Protein 4GRZ (pdb70)

GO terms:
  GO:0004725 protein tyrosine phosphatase activity (F, IDA)
  GO:0005737 cytoplasm (C, IDA)
  GO:0005886 plasma membrane (C, IDA)
  GO:0042110 T cell activation (P, IDA)
  GO:0045824 negative regulation of innate immune response (P, IDA)
  GO:0016525 negative regulation of angiogenesis (P, IDA)
  GO:0160162 CD27 signaling pathway (P, IDA)
  GO:1902564 negative regulation of neutrophil activation (P, IDA)
  GO:0050859 negative regulation of B cell receptor signaling pathway (P, IDA)
  GO:0050728 negative regulation of inflammatory response (P, IDA)
  GO:0106015 negative regulation of inflammatory response to wounding (P, IDA)
  GO:0004725 protein tyrosine phosphatase activity (F, IMP)
  GO:0005515 protein binding (F, IPI)
  GO:0005001 transmembrane receptor protein tyrosine phosphatase activity (F, IDA)
  GO:0030154 cell differentiation (P, IDA)
  GO:0006470 protein dephosphorylation (P, IDA)
  GO:0070372 regulation of ERK1 and ERK2 cascade (P, IDA)
  GO:0004725 protein tyrosine phosphatase activity (F, EXP)
  GO:0005634 nucleus (C, EXP)
  GO:0005737 cytoplasm (C, EXP)

CATH classification: 3.90.190.10

B-factor: mean 20.54, std 10.51, range [7.7, 67.63]

InterPro domains:
  IPR000242 Tyrosine-specific protein phosphatase, PTPase domain [PF00102] (270-513)
  IPR000242 Tyrosine-specific protein phosphatase, PTPase domain [PR00700] (300-307)
  IPR000242 Tyrosine-specific protein phosphatase, PTPase domain [PR00700] (321-341)
  IPR000242 Tyrosine-specific protein phosphatase, PTPase domain [PR00700] (407-424)
  IPR000242 Tyrosine-specific protein phosphatase, PTPase domain [PR00700] (448-466)
  IPR000242 Tyrosine-specific protein phosphatase, PTPase domain [PR00700] (482-497)
  IPR000242 Tyrosine-specific protein phosphatase, PTPase domain [PR00700] (498-508)
  IPR000242 Tyrosine-specific protein phosphatase, PTPase domain [PS50055] (244-515)
  IPR000242 Tyrosine-specific protein phosphatase, PTPase domain [SM00194] (243-517)
  IPR000387 Tyrosine-specific protein phosphatases domain [PS50056] (430-506)
  IPR000980 SH2 domain [PF00017] (4-79)
  IPR000980 SH2 domain [PF00017] (110-194)
  IPR000980 SH2 domain [PS50001] (4-100)
  IPR000980 SH2 domain [PS50001] (110-213)
  IPR000980 SH2 domain [SM00252] (2-85)
  IPR000980 SH2 domain [SM00252] (108-200)
  IPR003595 Protein-tyrosine phosphatase, catalytic [SM00404] (408-514)
  IPR012152 Protein-tyrosine phosphatase, non-receptor type-6, -11 [PIRSF000929] (1-595)
  IPR016130 Protein-tyrosine phosphatase, active site [PS00383] (451-461)
  IPR029021 Protein-tyrosine phosphatase-like [G3DSA:3.90.190.10] (214-519)

Radius of gyration: 18.37 Å; Cα contacts (8 Å, |Δi|>4): 562; chains: 1; bounding box: 56×48×46 Å

Structure (mmCIF, N/CA/C/O backbone):
data_4GRZ
#
_entry.id   4GRZ
#
_cell.length_a   164.141
_cell.length_b   45.404
_cell.length_c   44.679
_cell.angle_alpha   90.00
_cell.angle_beta   91.24
_cell.angle_gamma   90.00
#
_symmetry.space_group_name_H-M   'C 1 2 1'
#
loop_
_entity.id
_entity.type
_entity.pdbx_description
1 polymer 'Tyrosine-protein phosphatase non-receptor type 6'
2 non-polymer 'PHOSPHATE ION'
3 water water
#
loop_
_atom_site.group_PDB
_atom_site.id
_atom_site.type_symbol
_atom_site.label_atom_id
_atom_site.label_alt_id
_atom_site.label_comp_id
_atom_site.label_asym_id
_atom_site.label_entity_id
_atom_site.label_seq_id
_atom_site.pdbx_PDB_ins_code
_atom_site.Cartn_x
_atom_site.Cartn_y
_atom_site.Cartn_z
_atom_site.occupancy
_atom_site.B_iso_or_equiv
_atom_site.auth_seq_id
_atom_site.auth_comp_id
_atom_site.auth_asym_id
_atom_site.auth_atom_id
_atom_site.pdbx_PDB_model_num
ATOM 1 N N . GLY A 1 3 ? 7.380 16.602 12.533 1.00 29.77 243 GLY A N 1
ATOM 2 C CA . GLY A 1 3 ? 7.039 17.695 11.634 1.00 28.84 243 GLY A CA 1
ATOM 3 C C . GLY A 1 3 ? 5.677 18.302 11.904 1.00 27.20 243 GLY A C 1
ATOM 4 O O . GLY A 1 3 ? 5.391 19.436 11.508 1.00 27.71 243 GLY A O 1
ATOM 5 N N . PHE A 1 4 ? 4.830 17.544 12.589 1.00 24.85 244 PHE A N 1
ATOM 6 C CA . PHE A 1 4 ? 3.482 18.001 12.888 1.00 22.32 244 PHE A CA 1
ATOM 7 C C . PHE A 1 4 ? 3.468 19.160 13.874 1.00 16.43 244 PHE A C 1
ATOM 8 O O . PHE A 1 4 ? 2.672 20.079 13.734 1.00 17.30 244 PHE A O 1
ATOM 16 N N . TRP A 1 5 ? 4.335 19.113 14.881 1.00 16.36 245 TRP A N 1
ATOM 17 C CA . TRP A 1 5 ? 4.349 20.169 15.887 1.00 14.77 245 TRP A CA 1
ATOM 18 C C . TRP A 1 5 ? 4.675 21.511 15.243 1.00 14.34 245 TRP A C 1
ATOM 19 O O . TRP A 1 5 ? 4.005 22.518 15.505 1.00 14.51 245 TRP A O 1
ATOM 30 N N . GLU A 1 6 ? 5.691 21.516 14.391 1.00 15.59 246 GLU A N 1
ATOM 31 C CA . GLU A 1 6 ? 6.117 22.719 13.696 1.00 15.98 246 GLU A CA 1
ATOM 32 C C . GLU A 1 6 ? 4.993 23.290 12.827 1.00 19.06 246 GLU A C 1
ATOM 33 O O . GLU A 1 6 ? 4.757 24.494 12.803 1.00 18.37 246 GLU A O 1
ATOM 39 N N . GLU A 1 7 ? 4.284 22.418 12.122 1.00 17.26 247 GLU A N 1
ATOM 40 C CA . GLU A 1 7 ? 3.186 22.865 11.272 1.00 17.69 247 GLU A CA 1
ATOM 41 C C . GLU A 1 7 ? 2.025 23.432 12.090 1.00 17.35 247 GLU A C 1
ATOM 42 O O . GLU A 1 7 ? 1.459 24.463 11.736 1.00 17.20 247 GLU A O 1
ATOM 48 N N . PHE A 1 8 ? 1.682 22.778 13.194 1.00 14.45 248 PHE A N 1
ATOM 49 C CA . PHE A 1 8 ? 0.596 23.279 14.022 1.00 14.85 248 PHE A CA 1
ATOM 50 C C . PHE A 1 8 ? 0.979 24.611 14.671 1.00 14.69 248 PHE A C 1
ATOM 51 O O . PHE A 1 8 ? 0.143 25.504 14.787 1.00 15.11 248 PHE A O 1
ATOM 59 N N . GLU A 1 9 ? 2.242 24.765 15.067 1.00 14.74 249 GLU A N 1
ATOM 60 C CA . GLU A 1 9 ? 2.707 26.049 15.602 1.00 16.18 249 GLU A CA 1
ATOM 61 C C . GLU A 1 9 ? 2.502 27.172 14.592 1.00 17.33 249 GLU A C 1
ATOM 62 O O . GLU A 1 9 ? 2.061 28.267 14.945 1.00 17.59 249 GLU A O 1
ATOM 68 N N . SER A 1 10 ? 2.842 26.901 13.339 1.00 16.11 250 SER A N 1
ATOM 69 C CA . SER A 1 10 ? 2.639 27.879 12.274 1.00 18.88 250 SER A CA 1
ATOM 70 C C . SER A 1 10 ? 1.164 28.259 12.139 1.00 18.35 250 SER A C 1
ATOM 71 O O . SER A 1 10 ? 0.818 29.440 12.062 1.00 19.46 250 SER A O 1
ATOM 74 N N . LEU A 1 11 ? 0.296 27.253 12.113 1.00 15.11 251 LEU A N 1
ATOM 75 C CA . LEU A 1 11 ? -1.140 27.501 12.064 1.00 14.58 251 LEU A CA 1
ATOM 76 C C . LEU A 1 11 ? -1.607 28.356 13.237 1.00 14.43 251 LEU A C 1
ATOM 77 O O . LEU A 1 11 ? -2.385 29.288 13.055 1.00 15.29 251 LEU A O 1
ATOM 82 N N . GLN A 1 12 ? -1.129 28.056 14.438 1.00 14.50 252 GLN A N 1
ATOM 83 C CA . GLN A 1 12 ? -1.562 28.809 15.608 1.00 15.99 252 GLN A CA 1
ATOM 84 C C . GLN A 1 12 ? -1.098 30.261 15.541 1.00 17.03 252 GLN A C 1
ATOM 85 O O . GLN A 1 12 ? -1.830 31.173 15.950 1.00 17.46 252 GLN A O 1
ATOM 91 N N . LYS A 1 13 ? 0.098 30.473 14.999 1.00 17.53 253 LYS A N 1
ATOM 92 C CA . LYS A 1 13 ? 0.630 31.818 14.803 1.00 20.20 253 LYS A CA 1
ATOM 93 C C . LYS A 1 13 ? -0.251 32.621 13.848 1.00 22.97 253 LYS A C 1
ATOM 94 O O . LYS A 1 13 ? -0.527 33.803 14.075 1.00 23.51 253 LYS A O 1
ATOM 100 N N . GLN A 1 14 ? -0.703 31.973 12.781 1.00 18.86 254 GLN A N 1
ATOM 101 C CA . GLN A 1 14 ? -1.606 32.618 11.836 1.00 21.05 254 GLN A CA 1
ATOM 102 C C . GLN A 1 14 ? -2.956 32.942 12.472 1.00 19.43 254 GLN A C 1
ATOM 103 O O . GLN A 1 14 ? -3.563 33.971 12.170 1.00 21.97 254 GLN A O 1
ATOM 109 N N . GLU A 1 15 ? -3.417 32.073 13.364 1.00 18.01 255 GLU A N 1
ATOM 110 C CA . GLU A 1 15 ? -4.728 32.244 13.981 1.00 18.51 255 GLU A CA 1
ATOM 111 C C . GLU A 1 15 ? -4.747 33.459 14.908 1.00 20.59 255 GLU A C 1
ATOM 112 O O . GLU A 1 15 ? -5.778 34.104 15.063 1.00 19.39 255 GLU A O 1
ATOM 118 N N . VAL A 1 16 ? -3.598 33.786 15.491 1.00 23.40 256 VAL A N 1
ATOM 119 C CA . VAL A 1 16 ? -3.441 35.017 16.270 1.00 24.41 256 VAL A CA 1
ATOM 120 C C . VAL A 1 16 ? -3.861 36.259 15.477 1.00 27.02 256 VAL A C 1
ATOM 121 O O . VAL A 1 16 ? -4.428 37.203 16.033 1.00 29.95 256 VAL A O 1
ATOM 125 N N . LYS A 1 17 ? -3.593 36.247 14.173 1.00 23.32 257 LYS A N 1
ATOM 126 C CA . LYS A 1 17 ? -3.907 37.376 13.303 1.00 26.20 257 LYS A CA 1
ATOM 127 C C . LYS A 1 17 ? -5.251 37.232 12.590 1.00 25.71 257 LYS A C 1
ATOM 128 O O . LYS A 1 17 ? -5.630 38.103 11.803 1.00 27.84 257 LYS A O 1
ATOM 134 N N . ASN A 1 18 ? -5.952 36.131 12.851 1.00 22.31 258 ASN A N 1
ATOM 135 C CA . ASN A 1 18 ? -7.250 35.860 12.225 1.00 21.62 258 ASN A CA 1
ATOM 136 C C . ASN A 1 18 ? -8.363 36.604 12.952 1.00 19.64 258 ASN A C 1
ATOM 137 O O . ASN A 1 18 ? -9.254 36.008 13.567 1.00 20.58 258 ASN A O 1
ATOM 142 N N . LEU A 1 19 ? -8.298 37.925 12.861 1.00 20.37 259 LEU A N 1
ATOM 143 C CA . LEU A 1 19 ? -9.175 38.796 13.621 1.00 20.34 259 LEU A CA 1
ATOM 144 C C . LEU A 1 19 ? -10.241 39.399 12.721 1.00 22.68 259 LEU A C 1
ATOM 145 O O . LEU A 1 19 ? -9.937 40.036 11.716 1.00 27.37 259 LEU A O 1
ATOM 150 N N . HIS A 1 20 ? -11.497 39.161 13.083 1.00 20.39 260 HIS A N 1
ATOM 151 C CA . HIS A 1 20 ? -12.639 39.698 12.355 1.00 23.35 260 HIS A CA 1
ATOM 152 C C . HIS A 1 20 ? -13.722 39.980 13.370 1.00 16.80 260 HIS A C 1
ATOM 153 O O . HIS A 1 20 ? -13.678 39.455 14.475 1.00 17.92 260 HIS A O 1
ATOM 160 N N . GLN A 1 21 ? -14.693 40.805 12.998 1.00 17.08 261 GLN A N 1
ATOM 161 C CA . GLN A 1 21 ? -15.718 41.226 13.946 1.00 17.64 261 GLN A CA 1
ATOM 162 C C . GLN A 1 21 ? -16.537 40.051 14.475 1.00 15.10 261 GLN A C 1
ATOM 163 O O . GLN A 1 21 ? -16.957 39.169 13.711 1.00 14.19 261 GLN A O 1
ATOM 169 N N . ARG A 1 22 ? -16.733 40.040 15.791 1.00 13.15 262 ARG A N 1
ATOM 170 C CA . ARG A 1 22 ? -17.564 39.062 16.476 1.00 11.92 262 ARG A CA 1
ATOM 171 C C . ARG A 1 22 ? -18.501 39.809 17.425 1.00 12.89 262 ARG A C 1
ATOM 172 O O . ARG A 1 22 ? -18.757 39.363 18.544 1.00 14.18 262 ARG A O 1
ATOM 180 N N . LEU A 1 23 ? -19.015 40.952 16.980 1.00 12.51 263 LEU A N 1
ATOM 181 C CA . LEU A 1 23 ? -19.788 41.840 17.846 1.00 13.61 263 LEU A CA 1
ATOM 182 C C . LEU A 1 23 ? -21.098 41.238 18.339 1.00 12.90 263 LEU A C 1
ATOM 183 O O . LEU A 1 23 ? -21.481 41.454 19.486 1.00 13.67 263 LEU A O 1
ATOM 188 N N . GLU A 1 24 ? -21.776 40.448 17.507 1.00 11.22 264 GLU A N 1
ATOM 189 C CA . GLU A 1 24 ? -23.040 39.884 17.957 1.00 10.65 264 GLU A CA 1
ATOM 190 C C . GLU A 1 24 ? -22.821 38.961 19.145 1.00 12.15 264 GLU A C 1
ATOM 191 O O . GLU A 1 24 ? -23.542 39.038 20.146 1.00 12.42 264 GLU A O 1
ATOM 197 N N . GLY A 1 25 ? -21.809 38.101 19.051 1.00 10.33 265 GLY A N 1
ATOM 198 C CA . GLY A 1 25 ? -21.498 37.208 20.155 1.00 12.23 265 GLY A CA 1
ATOM 199 C C . GLY A 1 25 ? -21.041 37.881 21.428 1.00 11.71 265 GLY A C 1
ATOM 200 O O . GLY A 1 25 ? -21.177 37.313 22.506 1.00 13.05 265 GLY A O 1
ATOM 201 N N . GLN A 1 26 ? -20.500 39.093 21.300 1.00 10.62 266 GLN A N 1
ATOM 202 C CA . GLN A 1 26 ? -20.046 39.899 22.434 1.00 12.67 266 GLN A CA 1
ATOM 203 C C . GLN A 1 26 ? -21.144 40.712 23.122 1.00 12.21 266 GLN A C 1
ATOM 204 O O . GLN A 1 26 ? -20.891 41.339 24.149 1.00 15.67 266 GLN A O 1
ATOM 210 N N . ARG A 1 27 ? -22.360 40.693 22.582 1.00 12.41 267 ARG A N 1
ATOM 211 C CA . ARG A 1 27 ? -23.423 41.510 23.182 1.00 14.39 267 ARG A CA 1
ATOM 212 C C . ARG A 1 27 ? -23.768 40.934 24.549 1.00 14.23 267 ARG A C 1
ATOM 213 O O . ARG A 1 27 ? -23.876 39.722 24.684 1.00 13.37 267 ARG A O 1
ATOM 221 N N . PRO A 1 28 ? -23.933 41.797 25.565 1.00 14.14 268 PRO A N 1
ATOM 222 C CA . PRO A 1 28 ? -24.224 41.289 26.916 1.00 17.23 268 PRO A CA 1
ATOM 223 C C . PRO A 1 28 ? -25.466 40.393 26.967 1.00 16.02 268 PRO A C 1
ATOM 224 O O . PRO A 1 28 ? -25.485 39.418 27.731 1.00 16.23 268 PRO A O 1
ATOM 228 N N . GLU A 1 29 ? -26.474 40.700 26.159 1.00 15.37 269 GLU A N 1
ATOM 229 C CA . GLU A 1 29 ? -27.691 39.884 26.181 1.00 18.01 269 GLU A CA 1
ATOM 230 C C . GLU A 1 29 ? -27.473 38.471 25.651 1.00 15.61 269 GLU A C 1
ATOM 231 O O . GLU A 1 29 ? -28.316 37.600 25.853 1.00 17.82 269 GLU A O 1
ATOM 237 N N . ASN A 1 30 ? -26.345 38.248 24.979 1.00 13.73 270 ASN A N 1
ATOM 238 C CA . ASN A 1 30 ? -26.000 36.934 24.466 1.00 12.40 270 ASN A CA 1
ATOM 239 C C . ASN A 1 30 ? -25.012 36.155 25.338 1.00 12.45 270 ASN A C 1
ATOM 240 O O . ASN A 1 30 ? -24.617 35.043 24.978 1.00 11.90 270 ASN A O 1
ATOM 245 N N . LYS A 1 31 ? -24.636 36.717 26.485 1.00 13.40 271 LYS A N 1
ATOM 246 C CA . LYS A 1 31 ? -23.605 36.084 27.303 1.00 16.25 271 LYS A CA 1
ATOM 247 C C . LYS A 1 31 ? -23.965 34.669 27.766 1.00 14.14 271 LYS A C 1
ATOM 248 O O . LYS A 1 31 ? -23.092 33.790 27.809 1.00 15.59 271 LYS A O 1
ATOM 254 N N . GLY A 1 32 ? -25.237 34.437 28.076 1.00 14.04 272 GLY A N 1
ATOM 255 C CA . GLY A 1 32 ? -25.687 33.120 28.502 1.00 14.12 272 GLY A CA 1
ATOM 256 C C . GLY A 1 32 ? -25.871 32.145 27.349 1.00 13.70 272 GLY A C 1
ATOM 257 O O . GLY A 1 32 ? -26.261 30.988 27.575 1.00 15.14 272 GLY A O 1
ATOM 258 N N . LYS A 1 33 ? -25.591 32.590 26.127 1.00 11.59 273 LYS A N 1
ATOM 259 C CA . LYS A 1 33 ? -25.720 31.745 24.952 1.00 10.03 273 LYS A CA 1
ATOM 260 C C . LYS A 1 33 ? -24.365 31.224 24.475 1.00 10.14 273 LYS A C 1
ATOM 261 O O . LYS A 1 33 ? -24.288 30.486 23.495 1.00 11.01 273 LYS A O 1
ATOM 267 N N . ASN A 1 34 ? -23.300 31.614 25.173 1.00 11.26 274 ASN A N 1
ATOM 268 C CA . ASN A 1 34 ? -21.933 31.177 24.869 1.00 10.08 274 ASN A CA 1
ATOM 269 C C . ASN A 1 34 ? -21.348 30.375 26.005 1.00 10.86 274 ASN A C 1
ATOM 270 O O . ASN A 1 34 ? -21.511 30.731 27.174 1.00 13.67 274 ASN A O 1
ATOM 275 N N . ARG A 1 35 ? -20.650 29.296 25.671 1.00 10.62 275 ARG A N 1
ATOM 276 C CA A ARG A 1 35 ? -19.926 28.516 26.674 0.57 12.34 275 ARG A CA 1
ATOM 277 C CA B ARG A 1 35 ? -19.951 28.515 26.686 0.43 12.32 275 ARG A CA 1
ATOM 278 C C . A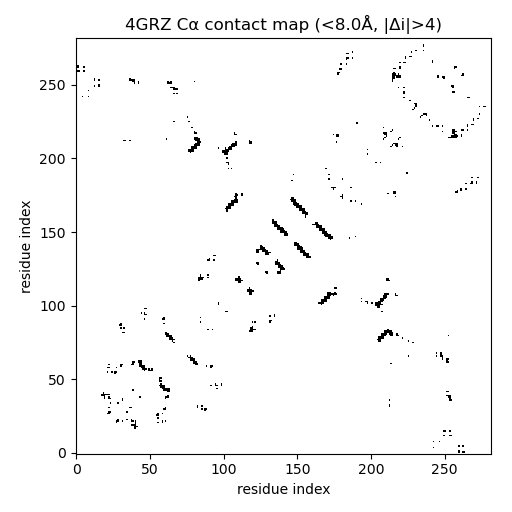RG A 1 35 ? -18.632 29.170 27.119 1.00 14.44 275 ARG A C 1
ATOM 279 O O . ARG A 1 35 ? -18.190 28.983 28.251 1.00 17.47 275 ARG A O 1
ATOM 294 N N . TYR A 1 36 ? -18.021 29.935 26.222 1.00 14.81 276 TYR A N 1
ATOM 295 C CA . TYR A 1 36 ? -16.718 30.550 26.459 1.00 16.49 276 TYR A CA 1
ATOM 296 C C . TYR A 1 36 ? -16.694 31.958 25.873 1.00 19.70 276 TYR A C 1
ATOM 297 O O . TYR A 1 36 ? -16.982 32.137 24.694 1.00 16.38 276 TYR A O 1
ATOM 306 N N . LYS A 1 37 ? -16.346 32.959 26.681 1.00 23.01 277 LYS A N 1
ATOM 307 C CA . LYS A 1 37 ? -16.384 34.351 26.213 1.00 24.22 277 LYS A CA 1
ATOM 308 C C . LYS A 1 37 ? -15.474 34.621 25.014 1.00 21.62 277 LYS A C 1
ATOM 309 O O . LYS A 1 37 ? -15.717 35.547 24.235 1.00 24.97 277 LYS A O 1
ATOM 315 N N . ASN A 1 38 ? -14.438 33.803 24.869 1.00 19.45 278 ASN A N 1
ATOM 316 C CA . ASN A 1 38 ? -13.419 33.986 23.841 1.00 26.16 278 ASN A CA 1
ATOM 317 C C . ASN A 1 38 ? -13.649 33.165 22.579 1.00 18.57 278 ASN A C 1
ATOM 318 O O . ASN A 1 38 ? -12.893 33.279 21.625 1.00 20.46 278 ASN A O 1
ATOM 323 N N . ILE A 1 39 ? -14.667 32.307 22.589 1.00 14.51 279 ILE A N 1
ATOM 324 C CA . ILE A 1 39 ? -14.959 31.451 21.433 1.00 12.13 279 ILE A CA 1
ATOM 325 C C . ILE A 1 39 ? -16.306 31.859 20.870 1.00 11.57 279 ILE A C 1
ATOM 326 O O . ILE A 1 39 ? -17.359 31.484 21.386 1.00 12.24 279 ILE A O 1
ATOM 331 N N . LEU A 1 40 ? -16.264 32.664 19.814 1.00 11.07 280 LEU A N 1
ATOM 332 C CA . LEU A 1 40 ? -17.449 33.335 19.315 1.00 9.77 280 LEU A CA 1
ATOM 333 C C . LEU A 1 40 ? -17.472 33.236 17.808 1.00 11.43 280 LEU A C 1
ATOM 334 O O . LEU A 1 40 ? -16.415 33.166 17.178 1.00 12.87 280 LEU A O 1
ATOM 339 N N . PRO A 1 41 ? -18.668 33.276 17.217 1.00 9.60 281 PRO A N 1
ATOM 340 C CA . PRO A 1 41 ? -18.790 33.201 15.756 1.00 9.44 281 PRO A CA 1
ATOM 341 C C . PRO A 1 41 ? -18.455 34.536 15.097 1.00 9.96 281 PRO A C 1
ATOM 342 O O . PRO A 1 41 ? -18.884 35.580 15.587 1.00 10.70 281 PRO A O 1
ATOM 346 N N . PHE A 1 42 ? -17.721 34.515 13.989 1.00 9.54 282 PHE A N 1
ATOM 347 C CA . PHE A 1 42 ? -17.537 35.730 13.198 1.00 10.01 282 PHE A CA 1
ATOM 348 C C . PHE A 1 42 ? -18.896 36.235 12.737 1.00 10.55 282 PHE A C 1
ATOM 349 O O . PHE A 1 42 ? -19.732 35.453 12.280 1.00 10.49 282 PHE A O 1
ATOM 357 N N . ASP A 1 43 ? -19.113 37.543 12.849 1.00 11.52 283 ASP A N 1
ATOM 358 C CA . ASP A 1 43 ? -20.351 38.141 12.351 1.00 12.69 283 ASP A CA 1
ATOM 359 C C . ASP A 1 43 ? -20.593 37.786 10.884 1.00 12.92 283 ASP A C 1
ATOM 360 O O . ASP A 1 43 ? -21.737 37.563 10.485 1.00 14.23 283 ASP A O 1
ATOM 365 N N . HIS A 1 44 ? -19.524 37.712 10.093 1.00 13.15 284 HIS A N 1
ATOM 366 C CA . HIS A 1 44 ? -19.671 37.575 8.644 1.00 13.31 284 HIS A CA 1
ATOM 367 C C . HIS A 1 44 ? -20.158 36.193 8.198 0.80 11.27 284 HIS A C 1
ATOM 368 O O . HIS A 1 44 ? -20.632 36.054 7.070 1.00 17.73 284 HIS A O 1
ATOM 375 N N . SER A 1 45 ? -20.039 35.181 9.064 1.00 11.87 285 SER A N 1
ATOM 376 C CA . SER A 1 45 ? -20.401 33.818 8.691 1.00 11.29 285 SER A CA 1
ATOM 377 C C . SER A 1 45 ? -21.307 33.154 9.722 1.00 9.90 285 SER A C 1
ATOM 378 O O . SER A 1 45 ? -21.569 31.950 9.644 1.00 10.42 285 SER A O 1
ATOM 381 N N . ARG A 1 46 ? -21.790 33.919 10.689 1.00 10.12 286 ARG A N 1
ATOM 382 C CA . ARG A 1 46 ? -22.630 33.326 11.730 1.00 10.10 286 ARG A CA 1
ATOM 383 C C . ARG A 1 46 ? -23.991 32.886 11.198 1.00 10.29 286 ARG A C 1
ATOM 384 O O . ARG A 1 46 ? -24.512 33.441 10.226 1.00 10.72 286 ARG A O 1
ATOM 392 N N . VAL A 1 47 ? -24.563 31.875 11.843 1.00 10.00 287 VAL A N 1
ATOM 393 C CA . VAL A 1 47 ? -25.929 31.480 11.539 1.00 10.44 287 VAL A CA 1
ATOM 394 C C . VAL A 1 47 ? -26.877 32.444 12.221 1.00 11.13 287 VAL A C 1
ATOM 395 O O . VAL A 1 47 ? -26.816 32.625 13.437 1.00 11.20 287 VAL A O 1
ATOM 399 N N . ILE A 1 48 ? -27.731 33.087 11.435 1.00 10.79 288 ILE A N 1
ATOM 400 C CA . ILE A 1 48 ? -28.674 34.068 11.958 1.00 11.31 288 ILE A CA 1
ATOM 401 C C . ILE A 1 48 ? -30.034 33.398 12.096 1.00 11.52 288 ILE A C 1
ATOM 402 O O . ILE A 1 48 ? -30.595 32.899 11.119 1.00 11.99 288 ILE A O 1
ATOM 407 N N . LEU A 1 49 ? -30.560 33.360 13.316 1.00 11.31 289 LEU A N 1
ATOM 408 C CA . LEU A 1 49 ? -31.844 32.717 13.538 1.00 12.47 289 LEU A CA 1
ATOM 409 C C . LEU A 1 49 ? -32.981 33.564 12.987 1.00 12.60 289 LEU A C 1
ATOM 410 O O . LEU A 1 49 ? -33.083 34.761 13.282 1.00 14.40 289 LEU A O 1
ATOM 415 N N . GLN A 1 50 ? -33.818 32.931 12.182 1.00 12.04 290 GLN A N 1
ATOM 416 C CA . GLN A 1 50 ? -34.987 33.556 11.571 1.00 13.39 290 GLN A CA 1
ATOM 417 C C . GLN A 1 50 ? -36.224 33.442 12.445 1.00 14.88 290 GLN A C 1
ATOM 418 O O . GLN A 1 50 ? -36.263 32.636 13.377 1.00 16.95 290 GLN A O 1
ATOM 424 N N . GLY A 1 51 ? -37.233 34.248 12.119 1.00 17.68 291 GLY A N 1
ATOM 425 C CA . GLY A 1 51 ? -38.539 34.158 12.750 1.00 24.15 291 GLY A CA 1
ATOM 426 C C . GLY A 1 51 ? -38.651 34.875 14.083 1.00 22.03 291 GLY A C 1
ATOM 427 O O . GLY A 1 51 ? -39.713 34.877 14.710 1.00 25.53 291 GLY A O 1
ATOM 428 N N . ARG A 1 52 ? -37.562 35.496 14.507 1.00 18.82 292 ARG A N 1
ATOM 429 C CA . ARG A 1 52 ? -37.472 36.119 15.813 1.00 21.33 292 ARG A CA 1
ATOM 430 C C . ARG A 1 52 ? -37.887 37.581 15.712 1.00 21.62 292 ARG A C 1
ATOM 431 O O . ARG A 1 52 ? -37.949 38.142 14.616 1.00 22.41 292 ARG A O 1
ATOM 439 N N . ASP A 1 53 ? -38.167 38.189 16.860 1.00 18.38 293 ASP A N 1
ATOM 440 C CA . ASP A 1 53 ? -38.522 39.605 16.920 1.00 17.84 293 ASP A CA 1
ATOM 441 C C . ASP A 1 53 ? -37.246 40.436 16.984 1.00 16.48 293 ASP A C 1
ATOM 442 O O . ASP A 1 53 ? -36.498 40.374 17.953 1.00 15.90 293 ASP A O 1
ATOM 447 N N . SER A 1 54 ? -37.020 41.258 15.964 1.00 21.82 294 SER A N 1
ATOM 448 C CA . SER A 1 54 ? -35.831 42.103 15.932 1.00 20.73 294 SER A CA 1
ATOM 449 C C . SER A 1 54 ? -35.772 43.131 17.074 1.00 20.70 294 SER A C 1
ATOM 450 O O . SER A 1 54 ? -34.713 43.682 17.354 1.00 23.04 294 SER A O 1
ATOM 453 N N . ASN A 1 55 ? -36.900 43.375 17.733 1.00 18.82 295 ASN A N 1
ATOM 454 C CA . ASN A 1 55 ? -36.935 44.284 18.879 1.00 17.25 295 ASN A CA 1
ATOM 455 C C . ASN A 1 55 ? -36.637 43.609 20.215 1.00 15.71 295 ASN A C 1
ATOM 456 O O . ASN A 1 55 ? -36.669 44.250 21.263 1.00 18.60 295 ASN A O 1
ATOM 461 N N . ILE A 1 56 ? -36.355 42.310 20.174 1.00 15.09 296 ILE A N 1
ATOM 462 C CA . ILE A 1 56 ? -35.819 41.613 21.334 1.00 15.30 296 ILE A CA 1
ATOM 463 C C . ILE A 1 56 ? -34.320 41.480 21.086 1.00 16.47 296 ILE A C 1
ATOM 464 O O . ILE A 1 56 ? -33.907 40.716 20.211 1.00 14.28 296 ILE A O 1
ATOM 469 N N . PRO A 1 57 ? -33.503 42.252 21.823 1.00 15.07 297 PRO A N 1
ATOM 470 C CA . PRO A 1 57 ? -32.063 42.270 21.546 1.00 15.14 297 PRO A CA 1
ATOM 471 C C . PRO A 1 57 ? -31.426 40.885 21.631 1.00 15.46 297 PRO A C 1
ATOM 472 O O . PRO A 1 57 ? -31.603 40.157 22.607 1.00 14.56 297 PRO A O 1
ATOM 476 N N . GLY A 1 58 ? -30.685 40.536 20.586 1.00 12.86 298 GLY A N 1
ATOM 477 C CA . GLY A 1 58 ? -29.969 39.282 20.530 1.00 12.85 298 GLY A CA 1
ATOM 478 C C . GLY A 1 58 ? -30.813 38.085 20.142 1.00 12.56 298 GLY A C 1
ATOM 479 O O . GLY A 1 58 ? -30.317 36.968 20.131 1.00 12.51 298 GLY A O 1
ATOM 480 N N . SER A 1 59 ? -32.084 38.299 19.812 1.00 12.64 299 SER A N 1
ATOM 481 C CA . SER A 1 59 ? -32.971 37.167 19.539 1.00 12.34 299 SER A CA 1
ATOM 482 C C . SER A 1 59 ? -32.536 36.318 18.349 1.00 14.90 299 SER A C 1
ATOM 483 O O . SER A 1 59 ? -32.935 35.163 18.244 1.00 14.52 299 SER A O 1
ATOM 486 N N . ASP A 1 60 ? -31.707 36.863 17.468 1.00 11.87 300 ASP A N 1
ATOM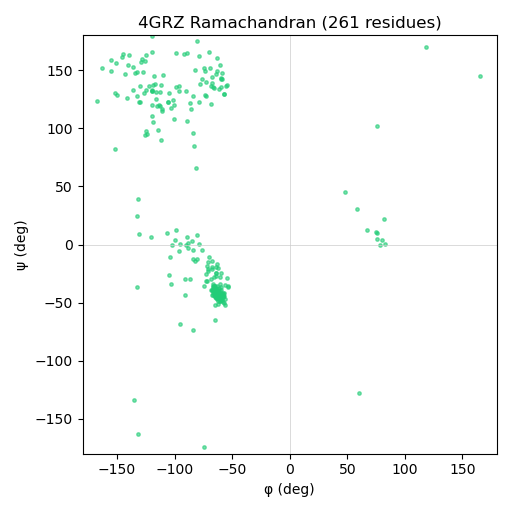 487 C CA . ASP A 1 60 ? -31.268 36.129 16.288 1.00 12.93 300 ASP A CA 1
ATOM 488 C C . ASP A 1 60 ? -30.003 35.306 16.500 1.00 13.19 300 ASP A C 1
ATOM 489 O O . ASP A 1 60 ? -29.476 34.747 15.553 1.00 13.50 300 ASP A O 1
ATOM 494 N N . TYR A 1 61 ? -29.504 35.232 17.730 1.00 10.73 301 TYR A N 1
ATOM 495 C CA . TYR A 1 61 ? -28.150 34.735 17.933 1.00 9.81 301 TYR A CA 1
ATOM 496 C C . TYR A 1 61 ? -28.041 33.263 18.280 1.00 9.53 301 TYR A C 1
ATOM 497 O O . TYR A 1 61 ? -28.769 32.759 19.133 1.00 10.89 301 TYR A O 1
ATOM 506 N N . ILE A 1 62 ? -27.085 32.605 17.633 1.00 9.02 302 ILE A N 1
ATOM 507 C CA . ILE A 1 62 ? -26.595 31.293 18.076 1.00 9.35 302 ILE A CA 1
ATOM 508 C C . ILE A 1 62 ? -25.089 31.229 17.828 1.00 9.43 302 ILE A C 1
ATOM 509 O O . ILE A 1 62 ? -24.569 31.847 16.893 1.00 9.32 302 ILE A O 1
ATOM 514 N N . ASN A 1 63 ? -24.374 30.523 18.692 1.00 8.16 303 ASN A N 1
ATOM 515 C CA . ASN A 1 63 ? -22.936 30.387 18.525 1.00 7.80 303 ASN A CA 1
ATOM 516 C C . ASN A 1 63 ? -22.652 29.260 17.532 1.00 8.75 303 ASN A C 1
ATOM 517 O O . ASN A 1 63 ? -22.437 28.094 17.916 1.00 9.44 303 ASN A O 1
ATOM 522 N N . ALA A 1 64 ? -22.683 29.619 16.252 1.00 8.61 304 ALA A N 1
ATOM 523 C CA . ALA A 1 64 ? -22.517 28.675 15.149 1.00 7.97 304 ALA A CA 1
ATOM 524 C C . ALA A 1 64 ? -22.197 29.441 13.882 1.00 8.25 304 ALA A C 1
ATOM 525 O O . ALA A 1 64 ? -22.623 30.598 13.723 1.00 9.04 304 ALA A O 1
ATOM 527 N N . ASN A 1 65 ? -21.482 28.795 12.966 1.00 9.00 305 ASN A N 1
ATOM 528 C CA . ASN A 1 65 ? -21.114 29.396 11.680 1.00 9.10 305 ASN A CA 1
ATOM 529 C C . ASN A 1 65 ? -21.344 28.438 10.540 1.00 8.90 305 ASN A C 1
ATOM 530 O O . ASN A 1 65 ? -21.156 27.216 10.702 1.00 9.77 305 ASN A O 1
ATOM 535 N N . TYR A 1 66 ? -21.700 28.963 9.374 1.00 10.08 306 TYR A N 1
ATOM 536 C CA . TYR A 1 66 ? -21.679 28.178 8.148 1.00 9.93 306 TYR A CA 1
ATOM 537 C C . TYR A 1 66 ? -20.236 27.854 7.793 1.00 11.29 306 TYR A C 1
ATOM 538 O O . TYR A 1 66 ? -19.359 28.715 7.899 1.00 11.32 306 TYR A O 1
ATOM 547 N N . ILE A 1 67 ? -19.999 26.621 7.350 1.00 10.23 307 ILE A N 1
ATOM 548 C CA . ILE A 1 67 ? -18.684 26.209 6.849 1.00 11.54 307 ILE A CA 1
ATOM 549 C C . ILE A 1 67 ? -18.833 25.515 5.500 1.00 12.18 307 ILE A C 1
ATOM 550 O O . ILE A 1 67 ? -19.560 24.533 5.373 1.00 13.90 307 ILE A O 1
ATOM 555 N N . LYS A 1 68 ? -18.166 26.039 4.485 1.00 14.46 308 LYS A N 1
ATOM 556 C CA . LYS A 1 68 ? -18.139 25.362 3.191 1.00 14.22 308 LYS A CA 1
ATOM 557 C C . LYS A 1 68 ? -16.691 25.147 2.784 1.00 13.96 308 LYS A C 1
ATOM 558 O O . LYS A 1 68 ? -15.794 25.775 3.348 1.00 14.24 308 LYS A O 1
ATOM 564 N N . ASN A 1 69 ? -16.447 24.261 1.824 1.00 14.46 309 ASN A N 1
ATOM 565 C CA . ASN A 1 69 ? -15.095 24.092 1.329 1.00 14.18 309 ASN A CA 1
ATOM 566 C C . ASN A 1 69 ? -14.844 25.154 0.270 1.00 15.25 309 ASN A C 1
ATOM 567 O O . ASN A 1 69 ? -15.175 24.972 -0.900 1.00 16.33 309 ASN A O 1
ATOM 572 N N . GLN A 1 70 ? -14.236 26.257 0.694 1.00 15.66 310 GLN A N 1
ATOM 573 C CA . GLN A 1 70 ? -14.012 27.393 -0.186 1.00 15.78 310 GLN A CA 1
ATOM 574 C C . GLN A 1 70 ? -12.863 27.169 -1.153 1.00 19.05 310 GLN A C 1
ATOM 575 O O . GLN A 1 70 ? -12.620 28.010 -2.017 1.00 22.13 310 GLN A O 1
ATOM 581 N N . LEU A 1 71 ? -12.160 26.045 -1.028 1.00 15.99 311 LEU A N 1
ATOM 582 C CA . LEU A 1 71 ? -11.042 25.760 -1.932 1.00 20.97 311 LEU A CA 1
ATOM 583 C C . LEU A 1 71 ? -11.498 25.169 -3.260 1.00 21.67 311 LEU A C 1
ATOM 584 O O . LEU A 1 71 ? -10.723 25.099 -4.207 1.00 23.94 311 LEU A O 1
ATOM 589 N N . LEU A 1 72 ? -12.750 24.727 -3.312 1.00 18.21 312 LEU A N 1
ATOM 590 C CA . LEU A 1 72 ? -13.311 24.146 -4.524 1.00 18.53 312 LEU A CA 1
ATOM 591 C C . LEU A 1 72 ? -13.785 25.228 -5.478 1.00 26.78 312 LEU A C 1
ATOM 592 O O . LEU A 1 72 ? -14.194 26.306 -5.054 1.00 26.31 312 LEU A O 1
ATOM 597 N N . GLY A 1 73 ? -13.735 24.921 -6.769 1.00 24.89 313 GLY A N 1
ATOM 598 C CA . GLY A 1 73 ? -14.191 25.840 -7.796 1.00 27.50 313 GLY A CA 1
ATOM 599 C C . GLY A 1 73 ? -15.699 25.808 -7.963 1.00 21.64 313 GLY A C 1
ATOM 600 O O . GLY A 1 73 ? -16.378 24.986 -7.346 1.00 23.18 313 GLY A O 1
ATOM 601 N N . PRO A 1 74 ? -16.228 26.697 -8.818 1.00 27.21 314 PRO A N 1
ATOM 602 C CA . PRO A 1 74 ? -17.669 26.816 -9.063 1.00 35.86 314 PRO A CA 1
ATOM 603 C C . PRO A 1 74 ? -18.252 25.520 -9.616 1.00 30.08 314 PRO A C 1
ATOM 604 O O . PRO A 1 74 ? -19.426 25.228 -9.395 1.00 39.44 314 PRO A O 1
ATOM 608 N N . ASP A 1 75 ? -17.427 24.750 -10.317 1.00 25.66 315 ASP A N 1
ATOM 609 C CA . ASP A 1 75 ? -17.901 23.554 -11.000 1.00 24.38 315 ASP A CA 1
ATOM 610 C C . ASP A 1 75 ? -17.953 22.319 -10.099 1.00 23.03 315 ASP A C 1
ATOM 611 O O . ASP A 1 75 ? -18.298 21.236 -10.564 1.00 23.60 315 ASP A O 1
ATOM 616 N N . GLU A 1 76 ? -17.629 22.466 -8.821 1.00 21.70 316 GLU A N 1
ATOM 617 C CA . GLU A 1 76 ? -17.471 21.288 -7.967 1.00 20.92 316 GLU A CA 1
ATOM 618 C C . GLU A 1 76 ? -18.537 21.097 -6.887 1.00 27.60 316 GLU A C 1
ATOM 619 O O . GLU A 1 76 ? -18.657 21.910 -5.978 1.00 30.28 316 GLU A O 1
ATOM 625 N N . ASN A 1 77 ? -19.290 20.005 -6.985 1.00 29.14 317 ASN A N 1
ATOM 626 C CA . ASN A 1 77 ? -20.258 19.642 -5.956 1.00 31.97 317 ASN A CA 1
ATOM 627 C C . ASN A 1 77 ? -19.560 19.299 -4.648 1.00 30.33 317 ASN A C 1
ATOM 628 O O . ASN A 1 77 ? -18.569 18.574 -4.643 1.00 26.20 317 ASN A O 1
ATOM 633 N N . ALA A 1 78 ? -20.071 19.823 -3.540 1.00 26.38 318 ALA A N 1
ATOM 634 C CA . ALA A 1 78 ? -19.577 19.408 -2.230 1.00 19.89 318 ALA A CA 1
ATOM 635 C C . ALA A 1 78 ? -20.602 19.621 -1.138 1.00 18.20 318 ALA A C 1
ATOM 636 O O . ALA A 1 78 ? -21.408 20.549 -1.196 1.00 20.26 318 ALA A O 1
ATOM 638 N N . LYS A 1 79 ? -20.549 18.765 -0.125 1.00 16.15 319 LYS A N 1
ATOM 639 C CA . LYS A 1 79 ? -21.365 18.955 1.064 1.00 15.89 319 LYS A CA 1
ATOM 640 C C . LYS A 1 79 ? -20.982 20.247 1.784 1.00 15.65 319 LYS A C 1
ATOM 641 O O . LYS A 1 79 ? -19.830 20.688 1.733 1.00 17.39 319 LYS A O 1
ATOM 647 N N . THR A 1 80 ? -21.960 20.853 2.442 1.00 15.15 320 THR A N 1
ATOM 648 C CA . THR A 1 80 ? -21.708 22.015 3.286 1.00 15.15 320 THR A CA 1
ATOM 649 C C . THR A 1 80 ? -22.118 21.709 4.715 1.00 13.53 320 THR A C 1
ATOM 650 O O . THR A 1 80 ? -22.808 20.704 4.966 1.00 13.99 320 THR A O 1
ATOM 654 N N . TYR A 1 81 ? -21.675 22.554 5.648 1.00 11.46 321 TYR A N 1
ATOM 655 C CA . TYR A 1 81 ? -21.800 22.268 7.071 1.00 10.45 321 TYR A CA 1
ATOM 656 C C . TYR A 1 81 ? -22.178 23.495 7.864 1.00 11.02 321 TYR A C 1
ATOM 657 O O . TYR A 1 81 ? -22.032 24.630 7.405 1.00 11.36 321 TYR A O 1
ATOM 666 N N . ILE A 1 82 ? -22.649 23.257 9.077 1.00 9.75 322 ILE A N 1
ATOM 667 C CA . ILE A 1 82 ? -22.676 24.275 10.111 1.00 9.27 322 ILE A CA 1
ATOM 668 C C . ILE A 1 82 ? -21.813 23.727 11.237 1.00 8.95 322 ILE A C 1
ATOM 669 O O . ILE A 1 82 ? -21.921 22.543 11.587 1.00 10.65 322 ILE A O 1
ATOM 674 N N . ALA A 1 83 ? -20.919 24.556 11.760 1.00 7.87 323 ALA A N 1
ATOM 675 C CA . ALA A 1 83 ? -20.113 24.219 12.936 1.00 7.70 323 ALA A CA 1
ATOM 676 C C . ALA A 1 83 ? -20.718 24.963 14.113 1.00 8.96 323 ALA A C 1
ATOM 677 O O . ALA A 1 83 ? -20.754 26.200 14.116 1.00 9.66 323 ALA A O 1
ATOM 679 N N . SER A 1 84 ? -21.199 24.226 15.105 1.00 8.44 324 SER A N 1
ATOM 680 C CA . SER A 1 84 ? -21.957 24.791 16.198 1.00 8.50 324 SER A CA 1
ATOM 681 C C . SER A 1 84 ? -21.387 24.396 17.554 1.00 8.88 324 SER A C 1
ATOM 682 O O . SER A 1 84 ? -20.831 23.307 17.730 1.00 8.62 324 SER A O 1
ATOM 685 N N . GLN A 1 85 ? -21.534 25.287 18.517 1.00 8.13 325 GLN A N 1
ATOM 686 C CA . GLN A 1 85 ? -21.410 24.964 19.918 1.00 8.33 325 GLN A CA 1
ATOM 687 C C . GLN A 1 85 ? -22.455 23.914 20.326 1.00 10.02 325 GLN A C 1
ATOM 688 O O . GLN A 1 85 ? -23.531 23.825 19.717 1.00 10.01 325 GLN A O 1
ATOM 694 N N . GLY A 1 86 ? -22.144 23.156 21.377 1.00 8.78 326 GLY A N 1
ATOM 695 C CA . GLY A 1 86 ? -23.120 22.263 21.994 1.00 10.51 326 GLY A CA 1
ATOM 696 C C . GLY A 1 86 ? -24.112 23.032 22.846 1.00 10.01 326 GLY A C 1
ATOM 697 O O . GLY A 1 86 ? -23.742 23.986 23.509 1.00 11.10 326 GLY A O 1
ATOM 698 N N . CYS A 1 87 ? -25.371 22.615 22.829 1.00 9.99 327 CYS A N 1
ATOM 699 C CA . CYS A 1 87 ? -26.422 23.346 23.534 1.00 9.91 327 CYS A CA 1
ATOM 700 C C . CYS A 1 87 ? -26.198 23.498 25.019 1.00 10.72 327 CYS A C 1
ATOM 701 O O . CYS A 1 87 ? -25.734 22.566 25.700 1.00 11.79 327 CYS A O 1
ATOM 704 N N . LEU A 1 88 ? -26.577 24.673 25.512 1.00 10.54 328 LEU A N 1
ATOM 705 C CA . LEU A 1 8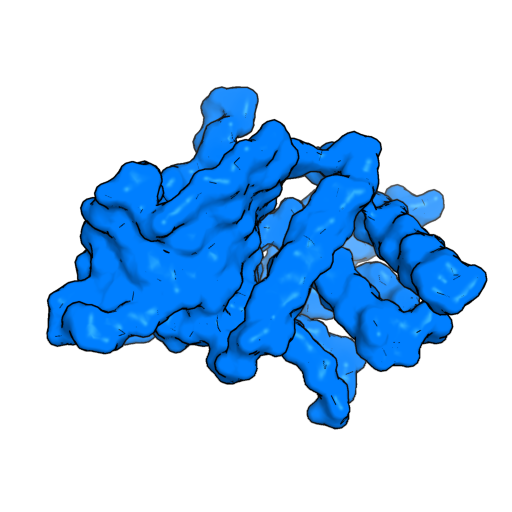8 ? -26.832 24.909 26.926 1.00 10.83 328 LEU A CA 1
ATOM 706 C C . LEU A 1 88 ? -28.342 24.824 27.099 1.00 10.94 328 LEU A C 1
ATOM 707 O O . LEU A 1 88 ? -29.069 24.872 26.106 1.00 12.67 328 LEU A O 1
ATOM 712 N N . GLU A 1 89 ? -28.838 24.701 28.320 1.00 13.58 329 GLU A N 1
ATOM 713 C CA A GLU A 1 89 ? -30.284 24.669 28.520 0.52 13.44 329 GLU A CA 1
ATOM 714 C CA B GLU A 1 89 ? -30.283 24.660 28.504 0.48 13.25 329 GLU A CA 1
ATOM 715 C C . GLU A 1 89 ? -30.934 25.879 27.849 1.00 15.08 329 GLU A C 1
ATOM 716 O O . GLU A 1 89 ? -31.980 25.759 27.204 1.00 15.82 329 GLU A O 1
ATOM 727 N N . ALA A 1 90 ? -30.292 27.040 27.974 1.00 14.19 330 ALA A N 1
ATOM 728 C CA . ALA A 1 90 ? -30.833 28.272 27.412 1.00 14.66 330 ALA A CA 1
ATOM 729 C C . ALA A 1 90 ? -30.803 28.334 25.887 1.00 14.53 330 ALA A C 1
ATOM 730 O O . ALA A 1 90 ? -31.396 29.238 25.302 1.00 15.04 330 ALA A O 1
ATOM 732 N N . THR A 1 91 ? -30.120 27.402 25.230 1.00 12.47 331 THR A N 1
ATOM 733 C CA . THR A 1 91 ? -29.997 27.478 23.781 1.00 10.78 331 THR A CA 1
ATOM 734 C C . THR A 1 91 ? -30.565 26.280 23.032 1.00 10.60 331 THR A C 1
ATOM 735 O O . THR A 1 91 ? -30.425 26.207 21.809 1.00 10.97 331 THR A O 1
ATOM 739 N N . VAL A 1 92 ? -31.221 25.366 23.741 1.00 11.16 332 VAL A N 1
ATOM 740 C CA . VAL A 1 92 ? -31.814 24.196 23.094 1.00 11.90 332 VAL A CA 1
ATOM 741 C C . VAL A 1 92 ? -32.832 24.610 22.028 1.00 11.27 332 VAL A C 1
ATOM 742 O O . VAL A 1 92 ? -32.798 24.131 20.895 1.00 12.26 332 VAL A O 1
ATOM 746 N N . ASN A 1 93 ? -33.728 25.530 22.371 1.00 11.18 333 ASN A N 1
ATOM 747 C CA . ASN A 1 93 ? -34.729 2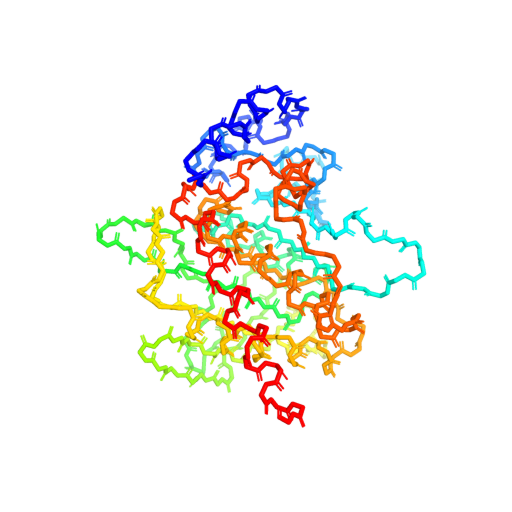5.955 21.396 1.00 13.18 333 ASN A CA 1
ATOM 748 C C . ASN A 1 93 ? -34.087 26.649 20.188 1.00 12.08 333 ASN A C 1
ATOM 749 O O . ASN A 1 93 ? -34.510 26.457 19.043 1.00 12.80 333 ASN A O 1
ATOM 754 N N . ASP A 1 94 ? -33.055 27.449 20.445 1.00 11.47 334 ASP A N 1
ATOM 755 C CA . ASP A 1 94 ? -32.307 28.112 19.380 1.00 11.31 334 ASP A CA 1
ATOM 756 C C . ASP A 1 94 ? -31.726 27.096 18.404 1.00 10.06 334 ASP A C 1
ATOM 757 O O . ASP A 1 94 ? -31.756 27.291 17.191 1.00 11.19 334 ASP A O 1
ATOM 762 N N . PHE A 1 95 ? -31.192 26.001 18.942 1.00 9.70 335 PHE A N 1
ATOM 763 C CA . PHE A 1 95 ? -30.588 24.979 18.099 1.00 9.93 335 PHE A CA 1
ATOM 764 C C . PHE A 1 95 ? -31.624 24.370 17.158 1.00 8.78 335 PHE A C 1
ATOM 765 O O . PHE A 1 95 ? -31.355 24.173 15.974 1.00 9.49 335 PHE A O 1
ATOM 773 N N . TRP A 1 96 ? -32.817 24.085 17.679 1.00 10.02 336 TRP A N 1
ATOM 774 C CA . TRP A 1 96 ? -33.875 23.532 16.837 1.00 10.67 336 TRP A CA 1
ATOM 775 C C . TRP A 1 96 ? -34.378 24.513 15.776 1.00 10.74 336 TRP A C 1
ATOM 776 O O . TRP A 1 96 ? -34.715 24.099 14.668 1.00 12.57 336 TRP A O 1
ATOM 787 N N . GLN A 1 97 ? -34.430 25.803 16.097 1.00 10.95 337 GLN A N 1
ATOM 788 C CA . GLN A 1 97 ? -34.776 26.787 15.077 1.00 11.43 337 GLN A CA 1
ATOM 789 C C . GLN A 1 97 ? -33.732 26.773 13.955 1.00 10.27 337 GLN A C 1
ATOM 790 O O . GLN A 1 97 ? -34.081 26.807 12.775 1.00 11.76 337 GLN A O 1
ATOM 796 N N . MET A 1 98 ? -32.452 26.727 14.320 1.00 10.08 338 MET A N 1
ATOM 797 C CA . MET A 1 98 ? -31.398 26.591 13.328 1.00 10.61 338 MET A CA 1
ATOM 798 C C . MET A 1 98 ? -31.593 25.346 12.457 1.00 10.24 338 MET A C 1
ATOM 799 O O . MET A 1 98 ? -31.608 25.448 11.229 1.00 10.58 338 MET A O 1
ATOM 804 N N . ALA A 1 99 ? -31.767 24.186 13.077 1.00 10.28 339 ALA A N 1
ATOM 805 C CA . ALA A 1 99 ? -31.924 22.960 12.297 1.00 10.14 339 ALA A CA 1
ATOM 806 C C . ALA A 1 99 ? -33.120 23.059 11.349 1.00 12.07 339 ALA A C 1
ATOM 807 O O . ALA A 1 99 ? -33.027 22.684 10.175 1.00 12.59 339 ALA A O 1
ATOM 809 N N . TRP A 1 100 ? -34.232 23.589 11.849 1.00 10.44 340 TRP A N 1
ATOM 810 C CA . TRP A 1 100 ? -35.425 23.683 11.016 1.00 12.62 340 TRP A CA 1
ATOM 811 C C . TRP A 1 100 ? -35.222 24.626 9.839 1.00 12.12 340 TRP A C 1
ATOM 812 O O . TRP A 1 100 ? -35.491 24.267 8.693 1.00 13.81 340 TRP A O 1
ATOM 823 N N . GLN A 1 101 ? -34.762 25.844 10.116 1.00 11.95 341 GLN A N 1
ATOM 824 C CA . GLN A 1 101 ? -34.694 26.852 9.059 1.00 12.59 341 GLN A CA 1
ATOM 825 C C . GLN A 1 101 ? -33.688 26.479 7.964 1.00 12.91 341 GLN A C 1
ATOM 826 O O . GLN A 1 101 ? -33.862 26.865 6.805 1.00 14.88 341 GLN A O 1
ATOM 832 N N . GLU A 1 102 ? -32.662 25.712 8.326 1.00 11.95 342 GLU A N 1
ATOM 833 C CA . GLU A 1 102 ? -31.614 25.355 7.376 1.00 11.73 342 GLU A CA 1
ATOM 834 C C . GLU A 1 102 ? -31.938 24.086 6.600 1.00 11.14 342 GLU A C 1
ATOM 835 O O . GLU A 1 102 ? -31.171 23.686 5.728 1.00 13.91 342 GLU A O 1
ATOM 841 N N . ASN A 1 103 ? -33.059 23.451 6.920 1.00 12.15 343 ASN A N 1
ATOM 842 C CA . ASN A 1 103 ? -33.426 22.166 6.314 1.00 12.94 343 ASN A CA 1
ATOM 843 C C . ASN A 1 103 ? -32.380 21.077 6.545 1.00 12.77 343 ASN A C 1
ATOM 844 O O . ASN A 1 103 ? -32.215 20.190 5.718 1.00 15.15 343 ASN A O 1
ATOM 849 N N . SER A 1 104 ? -31.671 21.144 7.660 1.00 11.98 344 SER A N 1
ATOM 850 C CA . SER A 1 104 ? -30.692 20.112 7.970 1.00 12.02 344 SER A CA 1
ATOM 851 C C . SER A 1 104 ? -31.377 18.779 8.234 1.00 12.81 344 SER A C 1
ATOM 852 O O . SER A 1 104 ? -32.392 18.726 8.938 1.00 14.24 344 SER A O 1
ATOM 855 N N . ARG A 1 105 ? -30.830 17.710 7.658 1.00 12.02 345 ARG A N 1
ATOM 856 C CA A ARG A 1 105 ? -31.407 16.378 7.796 0.55 13.96 345 ARG A CA 1
ATOM 857 C CA B ARG A 1 105 ? -31.417 16.382 7.810 0.45 12.79 345 ARG A CA 1
ATOM 858 C C . ARG A 1 105 ? -30.483 15.446 8.565 1.00 12.01 345 ARG A C 1
ATOM 859 O O . ARG A 1 105 ? -30.876 14.339 8.932 1.00 13.20 345 ARG A O 1
ATOM 874 N N . VAL A 1 106 ? -29.246 15.892 8.780 1.00 11.74 346 VAL A N 1
ATOM 875 C CA . VAL A 1 106 ? -28.239 15.102 9.483 1.00 10.98 346 VAL A CA 1
ATOM 876 C C . VAL A 1 106 ? -27.559 15.983 10.521 1.00 10.97 346 VAL A C 1
ATOM 877 O O . VAL A 1 106 ? -27.096 17.078 10.202 1.00 11.01 346 VAL A O 1
ATOM 881 N N . ILE A 1 107 ? -27.513 15.508 11.766 1.00 10.75 347 ILE A N 1
ATOM 882 C CA . ILE A 1 107 ? -26.826 16.186 12.854 1.00 10.77 347 ILE A CA 1
ATOM 883 C C . ILE A 1 107 ? -25.734 15.260 13.369 1.00 10.12 347 ILE A C 1
ATOM 884 O O . ILE A 1 107 ? -25.980 14.064 13.587 1.00 11.13 347 ILE A O 1
ATOM 889 N N . VAL A 1 108 ? -24.535 15.804 13.533 1.00 9.17 348 VAL A N 1
ATOM 890 C CA . VAL A 1 108 ? -23.356 15.057 13.948 1.00 9.26 348 VAL A CA 1
ATOM 891 C C . VAL A 1 108 ? -22.850 15.653 15.250 1.00 10.45 348 VAL A C 1
ATOM 892 O O . VAL A 1 108 ? -22.360 16.794 15.275 1.00 11.65 348 VAL A O 1
ATOM 896 N N . MET A 1 109 ? -22.998 14.895 16.331 1.00 9.60 349 MET A N 1
ATOM 897 C CA . MET A 1 109 ? -22.588 15.300 17.660 1.00 8.96 349 MET A CA 1
ATOM 898 C C . MET A 1 109 ? -21.333 14.523 18.015 1.00 9.08 349 MET A C 1
ATOM 899 O O . MET A 1 109 ? -21.340 13.296 17.982 1.00 10.52 349 MET A O 1
ATOM 904 N N . THR A 1 110 ? -20.246 15.215 18.325 1.00 8.37 350 THR A N 1
ATOM 905 C CA . THR A 1 110 ? -18.949 14.559 18.526 1.00 9.47 350 THR A CA 1
ATOM 906 C C . THR A 1 110 ? -18.516 14.502 19.989 1.00 9.59 350 THR A C 1
ATOM 907 O O . THR A 1 110 ? -17.381 14.128 20.296 1.00 11.61 350 THR A O 1
ATOM 911 N N . THR A 1 111 ? -19.427 14.856 20.887 1.00 9.59 351 THR A N 1
ATOM 912 C CA . THR A 1 111 ? -19.136 14.889 22.316 1.00 9.44 351 THR A CA 1
ATOM 913 C C . THR A 1 111 ? -20.160 14.046 23.080 1.00 9.25 351 THR A C 1
ATOM 914 O O . THR A 1 111 ? -21.276 13.818 22.598 1.00 10.60 351 THR A O 1
ATOM 918 N N . ARG A 1 112 ? -19.785 13.602 24.277 1.00 10.30 352 ARG A N 1
ATOM 919 C CA A ARG A 1 112 ? -20.793 13.110 25.207 0.55 9.98 352 ARG A CA 1
ATOM 920 C CA B ARG A 1 112 ? -20.758 13.096 25.241 0.45 10.22 352 ARG A CA 1
ATOM 921 C C . ARG A 1 112 ? -21.368 14.301 25.946 1.00 9.89 352 ARG A C 1
ATOM 922 O O . ARG A 1 112 ? -20.791 15.389 25.925 1.00 10.48 352 ARG A O 1
ATOM 937 N N . GLU A 1 113 ? -22.520 14.119 26.571 1.00 10.39 353 GLU A N 1
ATOM 938 C CA . GLU A 1 113 ? -23.185 15.210 27.269 1.00 10.47 353 GLU A CA 1
ATOM 939 C C . GLU A 1 113 ? -22.366 15.699 28.452 1.00 10.22 353 GLU A C 1
ATOM 940 O O . GLU A 1 113 ? -22.296 16.908 28.709 1.00 10.99 353 GLU A O 1
ATOM 946 N N . VAL A 1 114 ? -21.767 14.758 29.178 1.00 11.74 354 VAL A N 1
ATOM 947 C CA . VAL A 1 114 ? -20.937 15.064 30.330 1.00 12.06 354 VAL A CA 1
ATOM 948 C C . VAL A 1 114 ? -19.697 14.184 30.223 1.00 12.58 354 VAL A C 1
ATOM 949 O O . VAL A 1 114 ? -19.806 12.986 29.952 1.00 14.00 354 VAL A O 1
ATOM 953 N N . GLU A 1 115 ? -18.517 14.770 30.408 1.00 12.03 355 GLU A N 1
ATOM 954 C CA . GLU A 1 115 ? -17.266 14.016 30.343 1.00 12.11 355 GLU A CA 1
ATOM 955 C C . GLU A 1 115 ? -16.423 14.342 31.560 1.00 14.56 355 GLU A C 1
ATOM 956 O O . GLU A 1 115 ? -16.096 15.512 31.790 1.00 15.07 355 GLU A O 1
ATOM 962 N N . LYS A 1 116 ? -16.076 13.311 32.327 1.00 14.92 356 LYS A N 1
ATOM 963 C CA . LYS A 1 116 ? -15.278 13.480 33.543 1.00 18.07 356 LYS A CA 1
ATOM 964 C C . LYS A 1 116 ? -15.825 14.609 34.414 1.00 18.84 356 LYS A C 1
ATOM 965 O O . LYS A 1 116 ? -15.071 15.463 34.877 1.00 20.36 356 LYS A O 1
ATOM 971 N N . GLY A 1 117 ? -17.140 14.636 34.596 1.00 16.39 357 GLY A N 1
ATOM 972 C CA . GLY A 1 117 ? -17.774 15.608 35.469 1.00 18.02 357 GLY A CA 1
ATOM 973 C C . GLY A 1 117 ? -17.943 16.997 34.881 1.00 18.19 357 GLY A C 1
ATOM 974 O O . GLY A 1 117 ? -18.477 17.885 35.536 1.00 21.57 357 GLY A O 1
ATOM 975 N N . ARG A 1 118 ? -17.498 17.192 33.650 1.00 14.05 358 ARG A N 1
ATOM 976 C CA A ARG A 1 118 ? -17.650 18.483 32.984 0.56 16.06 358 ARG A CA 1
ATOM 977 C CA B ARG A 1 118 ? -17.657 18.482 32.999 0.44 14.76 358 ARG A CA 1
ATOM 978 C C . ARG A 1 118 ? -18.815 18.450 32.005 1.00 15.31 358 ARG A C 1
ATOM 979 O O . ARG A 1 118 ? -18.867 17.587 31.128 1.00 15.49 358 ARG A O 1
ATOM 994 N N A ASN A 1 119 ? -19.751 19.387 32.144 0.48 14.73 359 ASN A N 1
ATOM 995 N N B ASN A 1 119 ? -19.737 19.386 32.169 0.52 13.71 359 ASN A N 1
ATOM 996 C CA A ASN A 1 119 ? -20.915 19.463 31.252 0.48 15.54 359 ASN A CA 1
ATOM 997 C CA B ASN A 1 119 ? -20.799 19.557 31.202 0.52 11.90 359 ASN A CA 1
ATOM 998 C C A ASN A 1 119 ? -20.584 20.038 29.870 0.48 13.98 359 ASN A C 1
ATOM 999 C C B ASN A 1 119 ? -20.224 19.910 29.851 0.52 12.19 359 ASN A C 1
ATOM 1000 O O A ASN A 1 119 ? -20.275 21.225 29.754 0.48 13.83 359 ASN A O 1
ATOM 1001 O O B ASN A 1 119 ? -19.372 20.806 29.723 0.52 10.47 359 ASN A O 1
ATOM 1010 N N . LYS A 1 120 ? -20.684 19.197 28.837 1.00 10.38 360 LYS A N 1
ATOM 1011 C CA . LYS A 1 120 ? -20.270 19.495 27.475 1.00 10.67 360 LYS A CA 1
ATOM 1012 C C . LYS A 1 120 ? -21.415 19.902 26.552 1.00 9.90 360 LYS A C 1
ATOM 1013 O O . LYS A 1 120 ? -21.222 20.695 25.642 1.00 9.62 360 LYS A O 1
ATOM 1019 N N . CYS A 1 121 ? -22.587 19.295 26.741 1.00 10.25 361 CYS A N 1
ATOM 1020 C CA . CYS A 1 121 ? -23.736 19.564 25.871 1.00 8.88 361 CYS A CA 1
ATOM 1021 C C . CYS A 1 121 ? -24.956 18.979 26.536 1.00 9.43 361 CYS A C 1
ATOM 1022 O O . CYS A 1 121 ? -24.983 17.786 26.824 1.00 11.47 361 CYS A O 1
ATOM 1025 N N . VAL A 1 122 ? -25.977 19.788 26.774 1.00 10.29 362 VAL A N 1
ATOM 1026 C CA . VAL A 1 122 ? -27.202 19.234 27.343 1.00 12.68 362 VAL A CA 1
ATOM 1027 C C . VAL A 1 122 ? -27.952 18.460 26.262 1.00 12.37 362 VAL A C 1
ATOM 1028 O O . VAL A 1 122 ? -27.840 18.767 25.077 1.00 11.43 362 VAL A O 1
ATOM 1032 N N . PRO A 1 123 ? -28.732 17.452 26.663 1.00 13.30 363 PRO A N 1
ATOM 1033 C CA . PRO A 1 123 ? -29.503 16.738 25.644 1.00 12.72 363 PRO A CA 1
ATOM 1034 C C . PRO A 1 123 ? -30.579 17.643 25.046 1.00 13.86 363 PRO A C 1
ATOM 1035 O O . PRO A 1 123 ? -31.155 18.497 25.734 1.00 17.26 363 PRO A O 1
ATOM 1039 N N . TYR A 1 124 ? -30.827 17.473 23.756 1.00 12.98 364 TYR A N 1
ATOM 1040 C CA . TYR A 1 124 ? 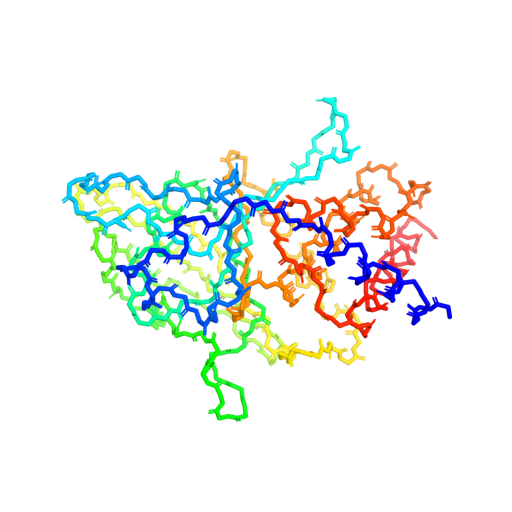-31.833 18.261 23.062 1.00 12.93 364 TYR A CA 1
ATOM 1041 C C . TYR A 1 124 ? -32.732 17.354 22.220 1.00 14.31 364 TYR A C 1
ATOM 1042 O O . TYR A 1 124 ? -33.349 17.779 21.233 1.00 14.12 364 TYR A O 1
ATOM 1051 N N . TRP A 1 125 ? -32.808 16.095 22.634 1.00 12.83 365 TRP A N 1
ATOM 1052 C CA . TRP A 1 125 ? -33.693 15.117 22.005 1.00 15.09 365 TRP A CA 1
ATOM 1053 C C . TRP A 1 125 ? -34.532 14.428 23.071 1.00 14.93 365 TRP A C 1
ATOM 1054 O O . TRP A 1 125 ? -34.123 14.355 24.234 1.00 16.23 365 TRP A O 1
ATOM 1065 N N . PRO A 1 126 ? -35.688 13.868 22.673 1.00 16.07 366 PRO A N 1
ATOM 1066 C CA . PRO A 1 126 ? -36.485 13.064 23.603 1.00 17.67 366 PRO A CA 1
ATOM 1067 C C . PRO A 1 126 ? -35.904 11.667 23.754 1.00 16.98 366 PRO A C 1
ATOM 1068 O O . PRO A 1 126 ? -35.121 11.227 22.910 1.00 15.64 366 PRO A O 1
ATOM 1072 N N . GLU A 1 127 ? -36.297 10.972 24.814 1.00 18.67 367 GLU A N 1
ATOM 1073 C CA . GLU A 1 127 ? -35.956 9.566 24.969 1.00 18.83 367 GLU A CA 1
ATOM 1074 C C . GLU A 1 127 ? -36.726 8.731 23.951 1.00 18.31 367 GLU A C 1
ATOM 1075 O O . GLU A 1 127 ? -37.689 9.211 23.334 1.00 18.33 367 GLU A O 1
ATOM 1081 N N . VAL A 1 128 ? -36.311 7.484 23.768 1.00 18.20 368 VAL A N 1
ATOM 1082 C CA A VAL A 1 128 ? -36.944 6.599 22.794 0.45 20.30 368 VAL A CA 1
ATOM 1083 C CA B VAL A 1 128 ? -36.950 6.658 22.755 0.55 20.68 368 VAL A CA 1
ATOM 1084 C C . VAL A 1 128 ? -38.453 6.509 23.004 1.00 22.22 368 VAL A C 1
ATOM 1085 O O . VAL A 1 128 ? -38.908 6.312 24.132 1.00 23.23 368 VAL A O 1
ATOM 1092 N N . GLY A 1 129 ? -39.221 6.662 21.926 1.00 21.20 369 GLY A N 1
ATOM 1093 C CA . GLY A 1 129 ? -40.670 6.562 21.969 1.00 23.64 369 GLY A CA 1
ATOM 1094 C C . GLY A 1 129 ? -41.364 7.770 22.568 1.00 24.01 369 GLY A C 1
ATOM 1095 O O . GLY A 1 129 ? -42.576 7.735 22.810 1.00 28.60 369 GLY A O 1
ATOM 1096 N N . MET A 1 130 ? -40.616 8.847 22.788 1.00 20.84 370 MET A N 1
ATOM 1097 C CA A MET A 1 130 ? -41.172 10.038 23.420 0.71 22.09 370 MET A CA 1
ATOM 1098 C CA B MET A 1 130 ? -41.172 10.032 23.425 0.29 20.42 370 MET A CA 1
ATOM 1099 C C . MET A 1 130 ? -41.116 11.254 22.513 1.00 19.78 370 MET A C 1
ATOM 1100 O O . MET A 1 130 ? -40.370 11.284 21.526 1.00 18.71 370 MET A O 1
ATOM 1109 N N . GLN A 1 131 ? -41.908 12.258 22.868 1.00 18.50 371 GLN A N 1
ATOM 1110 C CA . GLN A 1 131 ? -42.072 13.468 22.083 1.00 18.79 371 GLN A CA 1
ATOM 1111 C C . GLN A 1 131 ? -41.875 14.673 22.998 1.00 16.62 371 GLN A C 1
ATOM 1112 O O . GLN A 1 131 ? -42.384 14.690 24.118 1.00 18.96 371 GLN A O 1
ATOM 1118 N N . ARG A 1 132 ? -41.135 15.668 22.521 1.00 16.93 372 ARG A N 1
ATOM 1119 C CA . ARG A 1 132 ? -40.877 16.876 23.296 1.00 18.13 372 ARG A CA 1
ATOM 1120 C C . ARG A 1 132 ? -41.111 18.098 22.430 1.00 16.36 372 ARG A C 1
ATOM 1121 O O . ARG A 1 132 ? -40.881 18.057 21.220 1.00 18.87 372 ARG A O 1
ATOM 1129 N N . ALA A 1 133 ? -41.554 19.187 23.056 1.00 17.00 373 ALA A N 1
ATOM 1130 C CA . ALA A 1 133 ? -41.613 20.490 22.391 1.00 15.65 373 ALA A CA 1
ATOM 1131 C C . ALA A 1 133 ? -40.379 21.338 22.702 1.00 16.78 373 ALA A C 1
ATOM 1132 O O . ALA A 1 133 ? -39.964 21.455 23.857 1.00 19.98 373 ALA A O 1
ATOM 1134 N N . TYR A 1 134 ? -39.798 21.908 21.656 1.00 15.09 374 TYR A N 1
ATOM 1135 C CA . TYR A 1 134 ? -38.677 22.831 21.798 1.00 14.98 374 TYR A CA 1
ATOM 1136 C C . TYR A 1 134 ? -39.069 24.118 21.105 1.00 15.28 374 TYR A C 1
ATOM 1137 O O . TYR A 1 134 ? -38.942 24.252 19.887 1.00 15.97 374 TYR A O 1
ATOM 1146 N N . GLY A 1 135 ? -39.591 25.050 21.892 1.00 19.08 375 GLY A N 1
ATOM 1147 C CA . GLY A 1 135 ? -40.164 26.260 21.333 1.00 22.28 375 GLY A CA 1
ATOM 1148 C C . GLY A 1 135 ? -41.304 25.887 20.405 1.00 18.21 375 GLY A C 1
ATOM 1149 O O . GLY A 1 135 ? -42.184 25.118 20.779 1.00 20.29 375 GLY A O 1
ATOM 1150 N N . PRO A 1 136 ? -41.276 26.400 19.169 1.00 15.36 376 PRO A N 1
ATOM 1151 C CA . PRO A 1 136 ? -42.366 26.131 18.223 1.00 17.22 376 PRO A CA 1
ATOM 1152 C C . PRO A 1 136 ? -42.301 24.778 17.507 1.00 15.81 376 PRO A C 1
ATOM 1153 O O . PRO A 1 136 ? -43.113 24.559 16.604 1.00 19.07 376 PRO A O 1
ATOM 1157 N N . TYR A 1 137 ? -41.388 23.891 17.904 1.00 15.66 377 TYR A N 1
ATOM 1158 C CA . TYR A 1 137 ? -41.214 22.608 17.217 1.00 16.05 377 TYR A CA 1
ATOM 1159 C C . TYR A 1 137 ? -41.493 21.414 18.105 1.00 16.90 377 TYR A C 1
ATOM 1160 O O . TYR A 1 137 ? -41.214 21.433 19.300 1.00 18.25 377 TYR A O 1
ATOM 1169 N N . SER A 1 138 ? -42.049 20.378 17.489 1.00 16.85 378 SER A N 1
ATOM 1170 C CA . SER A 1 138 ? -42.167 19.060 18.094 1.00 16.29 378 SER A CA 1
ATOM 1171 C C . SER A 1 138 ? -41.035 18.176 17.576 1.00 16.42 378 SER A C 1
ATOM 1172 O O . SER A 1 138 ? -40.753 18.166 16.378 1.00 16.93 378 SER A O 1
ATOM 1175 N N . VAL A 1 139 ? -40.400 17.427 18.474 1.00 15.54 379 VAL A N 1
ATOM 1176 C CA . VAL A 1 139 ? -39.417 16.423 18.077 1.00 15.67 379 VAL A CA 1
ATOM 1177 C C . VAL A 1 139 ? -39.818 15.101 18.710 1.00 17.08 379 VAL A C 1
ATOM 1178 O O . VAL A 1 139 ? -40.100 15.047 19.903 1.00 17.81 379 VAL A O 1
ATOM 1182 N N . THR A 1 140 ? -39.855 14.045 17.902 1.00 15.10 380 THR A N 1
ATOM 1183 C CA . THR A 1 140 ? -40.181 12.705 18.379 1.00 16.38 380 THR A CA 1
ATOM 1184 C C . THR A 1 140 ? -38.993 11.802 18.099 1.00 18.10 380 THR A C 1
ATOM 1185 O O . THR A 1 140 ? -38.436 11.820 17.003 1.00 18.76 380 THR A O 1
ATOM 1189 N N . ASN A 1 141 ? -38.583 11.044 19.104 1.00 16.93 381 ASN A N 1
ATOM 1190 C CA . ASN A 1 141 ? -37.536 10.047 18.916 1.00 16.67 381 ASN A CA 1
ATOM 1191 C C . ASN A 1 141 ? -38.229 8.753 18.508 1.00 19.28 381 ASN A C 1
ATOM 1192 O O . ASN A 1 141 ? -38.874 8.110 19.336 1.00 22.01 381 ASN A O 1
ATOM 1197 N N . CYS A 1 142 ? -38.109 8.392 17.230 1.00 17.42 382 CYS A N 1
ATOM 1198 C CA A CYS A 1 142 ? -38.818 7.256 16.640 0.59 19.91 382 CYS A CA 1
ATOM 1199 C CA B CYS A 1 142 ? -38.849 7.239 16.718 0.41 21.12 382 CYS A CA 1
ATOM 1200 C C . CYS A 1 142 ? -37.989 5.993 16.521 1.00 20.47 382 CYS A C 1
ATOM 1201 O O . CYS A 1 142 ? -38.430 5.023 15.906 1.00 25.13 382 CYS A O 1
ATOM 1206 N N . GLY A 1 143 ? -36.782 6.011 17.063 1.00 18.73 383 GLY A N 1
ATOM 1207 C CA . GLY A 1 143 ? -35.927 4.838 16.986 1.00 19.58 383 GLY A CA 1
ATOM 1208 C C . GLY A 1 143 ? -34.502 5.187 17.327 1.00 16.25 383 GLY A C 1
ATOM 1209 O O . GLY A 1 143 ? -34.029 6.268 17.004 1.00 18.49 383 GLY A O 1
ATOM 1210 N N . GLU A 1 144 ? -33.804 4.263 17.969 1.00 19.08 384 GLU A N 1
ATOM 1211 C CA . GLU A 1 144 ? -32.460 4.549 18.432 1.00 17.91 384 GLU A CA 1
ATOM 1212 C C . GLU A 1 144 ? -31.613 3.286 18.448 1.00 17.83 384 GLU A C 1
ATOM 1213 O O . GLU A 1 144 ? -32.029 2.263 19.006 1.00 19.82 384 GLU A O 1
ATOM 1219 N N . HIS A 1 145 ? -30.437 3.360 17.822 1.00 17.04 385 HIS A N 1
ATOM 1220 C CA . HIS A 1 145 ? -29.500 2.231 17.727 1.00 17.01 385 HIS A CA 1
ATOM 1221 C C . HIS A 1 145 ? -28.219 2.657 18.423 1.00 18.97 385 HIS A C 1
ATOM 1222 O O . HIS A 1 145 ? -27.459 3.478 17.896 1.00 18.11 385 HIS A O 1
ATOM 1229 N N . ASP A 1 146 ? -27.991 2.128 19.620 1.00 18.34 386 ASP A N 1
ATOM 1230 C CA . ASP A 1 146 ? -26.824 2.499 20.420 1.00 18.08 386 ASP A CA 1
ATOM 1231 C C . ASP A 1 146 ? -25.769 1.411 20.410 1.00 17.81 386 ASP A C 1
ATOM 1232 O O . ASP A 1 146 ? -26.073 0.248 20.657 1.00 19.41 386 ASP A O 1
ATOM 1237 N N . THR A 1 147 ? -24.525 1.787 20.138 1.00 18.26 387 THR A N 1
ATOM 1238 C CA . THR A 1 147 ? -23.396 0.900 20.394 1.00 16.09 387 THR A CA 1
ATOM 1239 C C . THR A 1 147 ? -22.495 1.610 21.387 1.00 15.80 387 THR A C 1
ATOM 1240 O O . THR A 1 147 ? -22.762 2.751 21.786 1.00 16.11 387 THR A O 1
ATOM 1244 N N . THR A 1 148 ? -21.412 0.958 21.768 1.00 16.76 388 THR A N 1
ATOM 1245 C CA . THR A 1 148 ? -20.460 1.547 22.692 1.00 17.43 388 THR A CA 1
ATOM 1246 C C . THR A 1 148 ? -19.679 2.684 22.044 1.00 17.65 388 THR A C 1
ATOM 1247 O O . THR A 1 148 ? -19.064 3.483 22.743 1.00 17.67 388 THR A O 1
ATOM 1251 N N . GLU A 1 149 ? -19.725 2.770 20.717 1.00 14.61 389 GLU A N 1
ATOM 1252 C CA . GLU A 1 149 ? -18.955 3.764 19.969 1.00 15.31 389 GLU A CA 1
ATOM 1253 C C . GLU A 1 149 ? -19.776 4.953 19.474 1.00 13.76 389 GLU A C 1
ATOM 1254 O O . GLU A 1 149 ? -19.271 6.079 19.400 1.00 13.55 389 GLU A O 1
ATOM 1260 N N . TYR A 1 150 ? -21.035 4.721 19.123 1.00 12.82 390 TYR A N 1
ATOM 1261 C CA . TYR A 1 150 ? -21.879 5.789 18.594 1.00 12.04 390 TYR A CA 1
ATOM 1262 C C . TYR A 1 150 ? -23.343 5.463 18.843 1.00 12.68 390 TYR A C 1
ATOM 1263 O O . TYR A 1 150 ? -23.701 4.294 19.030 1.00 14.80 390 TYR A O 1
ATOM 1272 N N . LYS A 1 151 ? -24.177 6.492 18.832 1.00 11.98 391 LYS A N 1
ATOM 1273 C CA . LYS A 1 151 ? -25.625 6.333 18.865 1.00 13.40 391 LYS A CA 1
ATOM 1274 C C . LYS A 1 151 ? -26.230 6.940 17.608 1.00 12.84 391 LYS A C 1
ATOM 1275 O O . LYS A 1 151 ? -25.841 8.042 17.187 1.00 12.26 391 LYS A O 1
ATOM 1281 N N . LEU A 1 152 ? -27.194 6.245 17.015 1.00 13.44 392 LEU A N 1
ATOM 1282 C CA . LEU A 1 152 ? -27.988 6.819 15.935 1.00 12.36 392 LEU A CA 1
ATOM 1283 C C . LEU A 1 152 ? -29.437 6.947 16.367 1.00 13.27 392 LEU A C 1
ATOM 1284 O O . LEU A 1 152 ? -30.089 5.937 16.654 1.00 15.54 392 LEU A O 1
ATOM 1289 N N . ARG A 1 153 ? -29.949 8.170 16.388 1.00 12.42 393 ARG A N 1
ATOM 1290 C CA . ARG A 1 153 ? -31.333 8.424 16.744 1.00 13.42 393 ARG A CA 1
ATOM 1291 C C . ARG A 1 153 ? -32.061 8.920 15.511 1.00 14.77 393 ARG A C 1
ATOM 1292 O O . ARG A 1 153 ? -31.586 9.834 14.819 1.00 14.31 393 ARG A O 1
ATOM 1300 N N . THR A 1 154 ? -33.211 8.327 15.233 1.00 15.82 394 THR A N 1
ATOM 1301 C CA A THR A 1 154 ? -34.057 8.780 14.145 0.69 16.02 394 THR A CA 1
ATOM 1302 C CA B THR A 1 154 ? -34.047 8.800 14.144 0.31 14.76 394 THR A CA 1
ATOM 1303 C C . THR A 1 154 ? -35.126 9.692 14.722 1.00 16.66 394 THR A C 1
ATOM 1304 O O . THR A 1 154 ? -35.954 9.256 15.513 1.00 17.98 394 THR A O 1
ATOM 1311 N N . LEU A 1 155 ? -35.093 10.956 14.330 1.00 16.19 395 LEU A N 1
ATOM 1312 C CA . LEU A 1 155 ? -35.993 11.952 14.885 1.00 16.55 395 LEU A CA 1
ATOM 1313 C C . LEU A 1 155 ? -36.999 12.371 13.834 1.00 19.57 395 LEU A C 1
ATOM 1314 O O . LEU A 1 155 ? -36.694 12.394 12.643 1.00 23.42 395 LEU A O 1
ATOM 1319 N N . GLN A 1 156 ? -38.215 12.666 14.279 1.00 17.47 396 GLN A N 1
ATOM 1320 C CA . GLN A 1 156 ? -39.215 13.276 13.413 1.00 19.42 396 GLN A CA 1
ATOM 1321 C C . GLN A 1 156 ? -39.526 14.651 13.975 1.00 21.73 396 GLN A C 1
ATOM 1322 O O . GLN A 1 156 ? -39.845 14.794 15.153 1.00 18.90 396 GLN A O 1
ATOM 1328 N N . VAL A 1 157 ? -39.394 15.665 13.130 1.00 17.35 397 VAL A N 1
ATOM 1329 C CA . VAL A 1 157 ? -39.545 17.046 13.570 1.00 18.09 397 VAL A CA 1
ATOM 1330 C C . VAL A 1 157 ? -40.644 17.743 12.779 1.00 16.97 397 VAL A C 1
ATOM 1331 O O . VAL A 1 157 ? -40.735 17.598 11.561 1.00 18.22 397 VAL A O 1
ATOM 1335 N N . SER A 1 158 ? -41.481 18.499 13.483 1.00 16.95 398 SER A N 1
ATOM 1336 C CA A SER A 1 158 ? -42.602 19.200 12.866 0.36 20.22 398 SER A CA 1
ATOM 1337 C CA B SER A 1 158 ? -42.566 19.222 12.844 0.38 19.83 398 SER A CA 1
ATOM 1338 C CA C SER A 1 158 ? -42.585 19.205 12.858 0.25 19.13 398 SER A CA 1
ATOM 1339 C C . SER A 1 158 ? -42.833 20.523 13.577 1.00 17.64 398 SER A C 1
ATOM 1340 O O . SER A 1 158 ? -42.583 20.634 14.770 1.00 19.69 398 SER A O 1
ATOM 1347 N N . PRO A 1 159 ? -43.329 21.533 12.847 1.00 20.56 399 PRO A N 1
ATOM 1348 C CA . PRO A 1 159 ? -43.719 22.743 13.568 1.00 18.27 399 PRO A CA 1
ATOM 1349 C C . PRO A 1 159 ? -44.999 22.438 14.328 1.00 18.65 399 PRO A C 1
ATOM 1350 O O . PRO A 1 159 ? -45.866 21.750 13.790 1.00 21.73 399 PRO A O 1
ATOM 1354 N N . LEU A 1 160 ? -45.116 22.934 15.553 1.00 20.43 400 LEU A N 1
ATOM 1355 C CA . LEU A 1 160 ? -46.343 22.740 16.323 1.00 21.71 400 LEU A CA 1
ATOM 1356 C C . LEU A 1 160 ? -47.598 23.213 15.586 1.00 24.61 400 LEU A C 1
ATOM 1357 O O . LEU A 1 160 ? -48.677 22.658 15.794 1.00 30.42 400 LEU A O 1
ATOM 1362 N N . ASP A 1 161 ? -47.459 24.211 14.712 1.00 22.28 401 ASP A N 1
ATOM 1363 C CA . ASP A 1 161 ? -48.623 24.764 14.015 1.00 23.33 401 ASP A CA 1
ATOM 1364 C C . ASP A 1 161 ? -48.953 24.079 12.683 1.00 34.85 401 ASP A C 1
ATOM 1365 O O . ASP A 1 161 ? -49.906 24.460 12.002 1.00 32.38 401 ASP A O 1
ATOM 1370 N N . ASN A 1 162 ? -48.165 23.077 12.310 1.00 29.40 402 ASN A N 1
ATOM 1371 C CA . ASN A 1 162 ? -48.432 22.319 11.093 1.00 32.05 402 ASN A CA 1
ATOM 1372 C C . ASN A 1 162 ? -47.906 20.896 11.217 1.00 35.42 402 ASN A C 1
ATOM 1373 O O . ASN A 1 162 ? -46.815 20.580 10.736 1.00 30.98 402 ASN A O 1
ATOM 1378 N N . GLY A 1 163 ? -48.695 20.043 11.861 1.00 40.67 403 GLY A N 1
ATOM 1379 C CA . GLY A 1 163 ? -48.313 18.663 12.089 1.00 39.86 403 GLY A CA 1
ATOM 1380 C C . GLY A 1 163 ? -48.164 17.860 10.813 1.00 45.12 403 GLY A C 1
ATOM 1381 O O . GLY A 1 163 ? -47.511 16.819 10.806 1.00 47.36 403 GLY A O 1
ATOM 1382 N N . ASP A 1 164 ? -48.764 18.341 9.729 1.00 37.94 404 ASP A N 1
ATOM 1383 C CA . ASP A 1 164 ? -48.673 17.648 8.447 1.00 42.56 404 ASP A CA 1
ATOM 1384 C C . ASP A 1 164 ? -47.275 17.762 7.847 1.00 37.70 404 ASP A C 1
ATOM 1385 O O . ASP A 1 164 ? -46.883 16.954 7.005 1.00 42.16 404 ASP A O 1
ATOM 1390 N N . LEU A 1 165 ? -46.526 18.768 8.285 1.00 31.74 405 LEU A N 1
ATOM 1391 C CA A LEU A 1 165 ? -45.159 18.967 7.822 0.45 29.08 405 LEU A CA 1
ATOM 1392 C CA B LEU A 1 165 ? -45.167 18.957 7.812 0.55 28.44 405 LEU A CA 1
ATOM 1393 C C . LEU A 1 165 ? -44.202 18.216 8.732 1.00 25.25 405 LEU A C 1
ATOM 1394 O O . LEU A 1 165 ? -43.793 18.737 9.758 1.00 37.00 405 LEU A O 1
ATOM 1403 N N . ILE A 1 166 ? -43.859 16.990 8.356 1.00 25.39 406 ILE A N 1
ATOM 1404 C CA . ILE A 1 166 ? -42.963 16.169 9.158 1.00 22.78 406 ILE A CA 1
ATOM 1405 C C . ILE A 1 166 ? -41.654 15.980 8.413 1.00 22.71 406 ILE A C 1
ATOM 1406 O O . ILE A 1 166 ? -41.643 15.748 7.202 1.00 27.14 406 ILE A O 1
ATOM 1411 N N . ARG A 1 167 ? -40.551 16.098 9.144 1.00 18.99 407 ARG A N 1
ATOM 1412 C CA A ARG A 1 167 ? -39.215 15.937 8.575 0.49 17.74 407 ARG A CA 1
ATOM 1413 C CA B ARG A 1 167 ? -39.233 15.943 8.575 0.51 17.86 407 ARG A CA 1
ATOM 1414 C C . ARG A 1 167 ? -38.438 14.928 9.387 1.00 16.73 407 ARG A C 1
ATOM 1415 O O . ARG A 1 167 ? -38.314 15.066 10.606 1.00 18.51 407 ARG A O 1
ATOM 1430 N N . GLU A 1 168 ? -37.895 13.922 8.711 1.00 18.06 408 GLU A N 1
ATOM 1431 C CA . GLU A 1 168 ? -37.036 12.957 9.382 1.00 17.81 408 GLU A CA 1
ATOM 1432 C C . GLU A 1 168 ? -35.614 13.503 9.460 1.00 17.31 408 GLU A C 1
ATOM 1433 O O . GLU A 1 168 ? -35.043 13.927 8.452 1.00 19.34 408 GLU A O 1
ATOM 1439 N N . ILE A 1 169 ? -35.043 13.504 10.660 1.00 14.84 409 ILE A N 1
ATOM 1440 C CA . ILE A 1 169 ? -33.680 13.979 10.857 1.00 15.68 409 ILE A CA 1
ATOM 1441 C C . ILE A 1 169 ? -32.889 12.869 11.531 1.00 18.44 409 ILE A C 1
ATOM 1442 O O . ILE A 1 169 ? -33.352 12.267 12.500 1.00 17.51 409 ILE A O 1
ATOM 1447 N N . TRP A 1 170 ? -31.702 12.588 11.008 1.00 12.67 410 TRP A N 1
ATOM 1448 C CA . TRP A 1 170 ? -30.882 11.527 11.567 1.00 12.70 410 TRP A CA 1
ATOM 1449 C C . TRP A 1 170 ? -29.793 12.124 12.427 1.00 13.62 410 TRP A C 1
ATOM 1450 O O . TRP A 1 170 ? -29.025 12.973 11.967 1.00 13.52 410 TRP A O 1
ATOM 1461 N N . HIS A 1 171 ? -29.737 11.683 13.677 1.00 11.98 411 HIS A N 1
ATOM 1462 C CA . HIS A 1 171 ? -28.838 12.242 14.674 1.00 11.69 411 HIS A CA 1
ATOM 1463 C C . HIS A 1 171 ? -27.782 11.204 15.040 1.00 10.44 411 HIS A C 1
ATOM 1464 O O . HIS A 1 171 ? -28.104 10.112 15.509 1.00 13.16 411 HIS A O 1
ATOM 1471 N N . TYR A 1 172 ? -26.529 11.559 14.785 1.00 9.71 412 TYR A N 1
ATOM 1472 C CA . TYR A 1 172 ? -25.384 10.667 14.967 1.00 10.50 412 TYR A CA 1
ATOM 1473 C C . TYR A 1 172 ? -24.511 11.207 16.079 1.00 10.52 412 TYR A C 1
ATOM 1474 O O . TYR A 1 172 ? -24.018 12.324 15.966 1.00 10.81 412 TYR A O 1
ATOM 1483 N N . GLN A 1 173 ? -24.307 10.434 17.142 1.00 10.10 413 GLN A N 1
ATOM 1484 C CA . GLN A 1 173 ? -23.496 10.870 18.276 1.00 10.02 413 GLN A CA 1
ATOM 1485 C C . GLN A 1 173 ? -22.309 9.938 18.461 1.00 10.44 413 GLN A C 1
ATOM 1486 O O . GLN A 1 173 ? -22.486 8.734 18.665 1.00 11.85 413 GLN A O 1
ATOM 1492 N N . TYR A 1 174 ? -21.102 10.474 18.365 1.00 10.29 414 TYR A N 1
ATOM 1493 C CA . TYR A 1 174 ? -19.890 9.697 18.580 1.00 9.59 414 TYR A CA 1
ATOM 1494 C C . TYR A 1 174 ? -19.519 9.774 20.056 1.00 11.80 414 TYR A C 1
ATOM 1495 O O . TYR A 1 174 ? -19.510 10.865 20.640 1.00 12.08 414 TYR A O 1
ATOM 1504 N N . LEU A 1 175 ? -19.223 8.626 20.659 1.00 11.09 415 LEU A N 1
ATOM 1505 C CA . LEU A 1 175 ? -19.052 8.546 22.104 1.00 11.05 415 LEU A CA 1
ATOM 1506 C C . LEU A 1 175 ? -17.605 8.440 22.572 1.00 12.41 415 LEU A C 1
ATOM 1507 O O . LEU A 1 175 ? -17.351 8.564 23.768 1.00 15.79 415 LEU A O 1
ATOM 1512 N N . SER A 1 176 ? -16.669 8.210 21.661 1.00 12.30 416 SER A N 1
ATOM 1513 C CA A SER A 1 176 ? -15.299 7.850 22.018 0.70 13.09 416 SER A CA 1
ATOM 1514 C CA B SER A 1 176 ? -15.306 7.902 22.103 0.30 13.42 416 SER A CA 1
ATOM 1515 C C . SER A 1 176 ? -14.266 8.889 21.592 1.00 13.92 416 SER A C 1
ATOM 1516 O O . SER A 1 176 ? -13.131 8.537 21.298 1.00 15.17 416 SER A O 1
ATOM 1521 N N . TRP A 1 177 ? -14.667 10.152 21.534 1.00 11.41 417 TRP A N 1
ATOM 1522 C CA . TRP A 1 177 ? -13.743 11.230 21.185 1.00 11.64 417 TRP A CA 1
ATOM 1523 C C . TRP A 1 177 ? -13.784 12.278 22.297 1.00 10.87 417 TRP A C 1
ATOM 1524 O O . TRP A 1 177 ? -14.680 13.107 22.340 1.00 10.92 417 TRP A O 1
ATOM 1535 N N . PRO A 1 178 ? -12.821 12.227 23.225 1.00 12.05 418 PRO A N 1
ATOM 1536 C CA . PRO A 1 178 ? -12.863 13.143 24.372 1.00 13.01 418 PRO A CA 1
ATOM 1537 C C . PRO A 1 178 ? -12.508 14.576 24.013 1.00 11.01 418 PRO A C 1
ATOM 1538 O O . PRO A 1 178 ? -11.700 14.826 23.107 1.00 11.28 418 PRO A O 1
ATOM 1542 N N . ASP A 1 179 ? -13.097 15.518 24.741 1.00 10.02 419 ASP A N 1
ATOM 1543 C CA . ASP A 1 179 ? -12.779 16.921 24.538 1.00 10.48 419 ASP A CA 1
ATOM 1544 C C . ASP A 1 179 ? -11.272 17.147 24.670 1.00 9.86 419 ASP A C 1
ATOM 1545 O O . ASP A 1 179 ? -10.630 16.588 25.561 1.00 11.80 419 ASP A O 1
ATOM 1550 N N . HIS A 1 180 ? -10.722 17.947 23.757 1.00 9.51 420 HIS A N 1
ATOM 1551 C CA . HIS A 1 180 ? -9.294 18.293 23.737 1.00 10.15 420 HIS A CA 1
ATOM 1552 C C . HIS A 1 180 ? -8.404 17.109 23.414 1.00 11.65 420 HIS A C 1
ATOM 1553 O O . HIS A 1 180 ? -7.195 17.191 23.576 1.00 13.94 420 HIS A O 1
ATOM 1560 N N . GLY A 1 181 ? -9.010 16.020 22.956 1.00 11.24 421 GLY A N 1
ATOM 1561 C CA . GLY A 1 181 ? -8.266 14.805 22.699 1.00 12.03 421 GLY A CA 1
ATOM 1562 C C . GLY A 1 181 ? -8.581 14.230 21.341 1.00 10.33 421 GLY A C 1
ATOM 1563 O O . GLY A 1 181 ? -9.107 14.914 20.453 1.00 10.55 421 GLY A O 1
ATOM 1564 N N . VAL A 1 182 ? -8.226 12.962 21.176 1.00 12.80 422 VAL A N 1
ATOM 1565 C CA . VAL A 1 182 ? -8.436 12.245 19.927 1.00 13.55 422 VAL A CA 1
ATOM 1566 C C . VAL A 1 182 ? -8.868 10.816 20.236 1.00 14.57 422 VAL A C 1
ATOM 1567 O O . VAL A 1 182 ? -8.551 10.280 21.300 1.00 17.33 422 VAL A O 1
ATOM 1571 N N . PRO A 1 183 ? -9.592 10.192 19.299 1.00 13.74 423 PRO A N 1
ATOM 1572 C CA . PRO A 1 183 ? -9.894 8.769 19.443 1.00 15.59 423 PRO A CA 1
ATOM 1573 C C . PRO A 1 183 ? -8.604 7.971 19.408 1.00 15.69 423 PRO A C 1
ATOM 1574 O O . PRO A 1 183 ? -7.572 8.429 18.907 1.00 17.72 423 PRO A O 1
ATOM 1578 N N . SER A 1 184 ? -8.671 6.752 19.925 1.00 20.60 424 SER A N 1
ATOM 1579 C CA A SER A 1 184 ? -7.493 5.900 20.030 0.54 23.06 424 SER A CA 1
ATOM 1580 C CA B SER A 1 184 ? -7.489 5.907 20.028 0.46 21.59 424 SER A CA 1
ATOM 1581 C C . SER A 1 184 ? -7.010 5.394 18.670 1.00 22.30 424 SER A C 1
ATOM 1582 O O . SER A 1 184 ? -5.831 5.092 18.496 1.00 24.07 424 SER A O 1
ATOM 1587 N N . GLU A 1 185 ? -7.925 5.314 17.709 1.00 20.12 425 GLU A N 1
ATOM 1588 C CA . GLU A 1 185 ? -7.634 4.804 16.369 1.00 19.46 425 GLU A CA 1
ATOM 1589 C C . GLU A 1 185 ? -8.616 5.515 15.431 1.00 17.47 425 GLU A C 1
ATOM 1590 O O . GLU A 1 185 ? -9.660 5.968 15.882 1.00 19.64 425 GLU A O 1
ATOM 1596 N N . PRO A 1 186 ? -8.291 5.626 14.131 1.00 16.47 426 PRO A N 1
ATOM 1597 C CA . PRO A 1 186 ? -9.212 6.370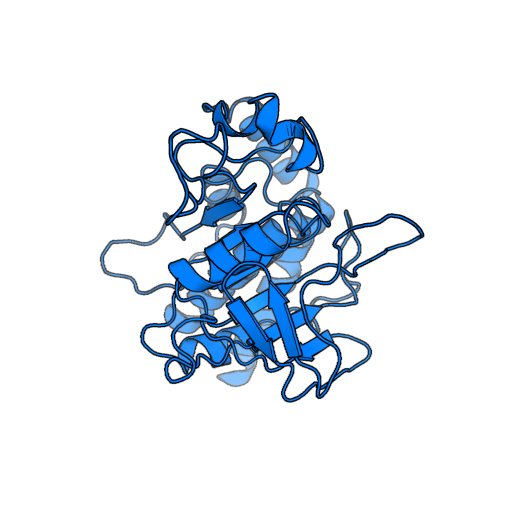 13.255 1.00 18.26 426 PRO A CA 1
ATOM 1598 C C . PRO A 1 186 ? -10.405 5.596 12.681 1.00 16.53 426 PRO A C 1
ATOM 1599 O O . PRO A 1 186 ? -11.313 6.229 12.137 1.00 16.00 426 PRO A O 1
ATOM 1603 N N . GLY A 1 187 ? -10.417 4.273 12.794 1.00 17.00 427 GLY A N 1
ATOM 1604 C CA . GLY A 1 187 ? -11.422 3.472 12.117 1.00 15.90 427 GLY A CA 1
ATOM 1605 C C . GLY A 1 187 ? -12.852 3.794 12.516 1.00 16.37 427 GLY A C 1
ATOM 1606 O O . GLY A 1 187 ? -13.749 3.793 11.672 1.00 18.01 427 GLY A O 1
ATOM 1607 N N . GLY A 1 188 ? -13.074 4.059 13.798 1.00 16.40 428 GLY A N 1
ATOM 1608 C CA . GLY A 1 188 ? -14.412 4.358 14.280 1.00 15.53 428 GLY A CA 1
ATOM 1609 C C . GLY A 1 188 ? -14.982 5.626 13.670 1.00 15.39 428 GLY A C 1
ATOM 1610 O O . GLY A 1 188 ? -16.123 5.655 13.209 1.00 15.53 428 GLY A O 1
ATOM 1611 N N . VAL A 1 189 ? -14.182 6.683 13.655 1.00 13.20 429 VAL A N 1
ATOM 1612 C CA . VAL A 1 189 ? -14.607 7.947 13.065 1.00 13.66 429 VAL A CA 1
ATOM 1613 C C . VAL A 1 189 ? -14.843 7.796 11.554 1.00 13.43 429 VAL A C 1
ATOM 1614 O O . VAL A 1 189 ? -15.809 8.343 11.022 1.00 14.32 429 VAL A O 1
ATOM 1618 N N . LEU A 1 190 ? -13.978 7.050 10.873 1.00 13.36 430 LEU A N 1
ATOM 1619 C CA . LEU A 1 190 ? -14.145 6.854 9.438 1.00 15.10 430 LEU A CA 1
ATOM 1620 C C . LEU A 1 190 ? -15.439 6.108 9.118 1.00 17.03 430 LEU A C 1
ATOM 1621 O O . LEU A 1 190 ? -16.140 6.460 8.168 1.00 16.64 430 LEU A O 1
ATOM 1626 N N . SER A 1 191 ? -15.765 5.087 9.911 1.00 14.64 431 SER A N 1
ATOM 1627 C CA A SER A 1 191 ? -16.990 4.313 9.706 0.67 17.68 431 SER A CA 1
ATOM 1628 C CA B SER A 1 191 ? -16.992 4.322 9.686 0.33 16.12 431 SER A CA 1
ATOM 1629 C C . SER A 1 191 ? -18.226 5.163 10.008 1.00 14.79 431 SER A C 1
ATOM 1630 O O . SER A 1 191 ? -19.229 5.107 9.300 1.00 16.22 431 SER A O 1
ATOM 1635 N N . PHE A 1 192 ? -18.138 5.936 11.080 1.00 15.62 432 PHE A N 1
ATOM 1636 C CA . PHE A 1 192 ? -19.176 6.878 11.494 1.00 13.83 432 PHE A CA 1
ATOM 1637 C C . PHE A 1 192 ? -19.431 7.873 10.353 1.00 14.00 432 PHE A C 1
ATOM 1638 O O . PHE A 1 192 ? -20.573 8.076 9.939 1.00 13.43 432 PHE A O 1
ATOM 1646 N N . LEU A 1 193 ? -18.366 8.453 9.807 1.00 12.99 433 LEU A N 1
ATOM 1647 C CA . LEU A 1 193 ? -18.508 9.406 8.711 1.00 14.45 433 LEU A CA 1
ATOM 1648 C C . LEU A 1 193 ? -19.035 8.751 7.444 1.00 13.75 433 LEU A C 1
ATOM 1649 O O . LEU A 1 193 ? -19.762 9.376 6.682 1.00 14.65 433 LEU A O 1
ATOM 1654 N N . ASP A 1 194 ? -18.659 7.499 7.198 1.00 14.95 434 ASP A N 1
ATOM 1655 C CA A ASP A 1 194 ? -19.207 6.791 6.048 0.62 12.92 434 ASP A CA 1
ATOM 1656 C CA B ASP A 1 194 ? -19.205 6.767 6.063 0.38 17.10 434 ASP A CA 1
ATOM 1657 C C . ASP A 1 194 ? -20.731 6.734 6.146 1.00 14.22 434 ASP A C 1
ATOM 1658 O O . ASP A 1 194 ? -21.420 6.982 5.163 1.00 16.50 434 ASP A O 1
ATOM 1667 N N . GLN A 1 195 ? -21.252 6.419 7.333 1.00 15.11 435 GLN A N 1
ATOM 1668 C CA . GLN A 1 195 ? -22.703 6.378 7.554 1.00 16.13 435 GLN A CA 1
ATOM 1669 C C . GLN A 1 195 ? -23.323 7.758 7.294 1.00 13.44 435 GLN A C 1
ATOM 1670 O O . GLN A 1 195 ? -24.341 7.882 6.604 1.00 15.09 435 GLN A O 1
ATOM 1676 N N . ILE A 1 196 ? -22.716 8.790 7.874 1.00 12.86 436 ILE A N 1
ATOM 1677 C CA . ILE A 1 196 ? -23.194 10.162 7.750 1.00 13.61 436 ILE A CA 1
ATOM 1678 C C . ILE A 1 196 ? -23.193 10.625 6.294 1.00 14.37 436 ILE A C 1
ATOM 1679 O O . ILE A 1 196 ? -24.170 11.210 5.821 1.00 13.97 436 ILE A O 1
ATOM 1684 N N . ASN A 1 197 ? -22.107 10.330 5.579 1.00 14.59 437 ASN A N 1
ATOM 1685 C CA . ASN A 1 197 ? -21.985 10.725 4.185 1.00 14.43 437 ASN A CA 1
ATOM 1686 C C . ASN A 1 197 ? -23.032 10.042 3.331 1.00 15.87 437 ASN A C 1
ATOM 1687 O O . ASN A 1 197 ? -23.671 10.677 2.499 1.00 17.05 437 ASN A O 1
ATOM 1692 N N . GLN A 1 198 ? -23.210 8.742 3.539 1.00 15.24 438 GLN A N 1
ATOM 1693 C CA . GLN A 1 198 ? -24.211 8.004 2.781 1.00 16.55 438 GLN A CA 1
ATOM 1694 C C . GLN A 1 198 ? -25.607 8.544 3.065 1.00 16.78 438 GLN A C 1
ATOM 1695 O O . GLN A 1 198 ? -26.417 8.684 2.160 1.00 18.88 438 GLN A O 1
ATOM 1701 N N . ARG A 1 199 ? -25.886 8.861 4.325 1.00 16.20 439 ARG A N 1
ATOM 1702 C CA . ARG A 1 199 ? -27.201 9.391 4.665 1.00 15.73 439 ARG A CA 1
ATOM 1703 C C . ARG A 1 199 ? -27.466 10.724 3.961 1.00 16.81 439 ARG A C 1
ATOM 1704 O O . ARG A 1 199 ? -28.511 10.906 3.334 1.00 18.02 439 ARG A O 1
ATOM 1712 N N . GLN A 1 200 ? -26.513 11.647 4.044 1.00 15.19 440 GLN A N 1
ATOM 1713 C CA . GLN A 1 200 ? -26.668 12.939 3.381 1.00 15.63 440 GLN A CA 1
ATOM 1714 C C . GLN A 1 200 ? -26.796 12.798 1.860 1.00 18.88 440 GLN A C 1
ATOM 1715 O O . GLN A 1 200 ? -27.604 13.485 1.228 1.00 20.56 440 GLN A O 1
ATOM 1721 N N . GLU A 1 201 ? -26.003 11.904 1.278 1.00 19.11 441 GLU A N 1
ATOM 1722 C CA . GLU A 1 201 ? -26.047 11.669 -0.163 1.00 21.12 441 GLU A CA 1
ATOM 1723 C C . GLU A 1 201 ? -27.393 11.104 -0.619 1.00 24.09 441 GLU A C 1
ATOM 1724 O O . GLU A 1 201 ? -27.798 11.300 -1.766 1.00 25.57 441 GLU A O 1
ATOM 1730 N N . SER A 1 202 ? -28.083 10.411 0.280 1.00 19.32 442 SER A N 1
ATOM 1731 C CA . SER A 1 202 ? -29.353 9.766 -0.043 1.00 21.02 442 SER A CA 1
ATOM 1732 C C . SER A 1 202 ? -30.507 10.757 -0.023 1.00 23.58 442 SER A C 1
ATOM 1733 O O . SER A 1 202 ? -31.609 10.454 -0.480 1.00 27.15 442 SER A O 1
ATOM 1736 N N . LEU A 1 203 ? -30.252 11.938 0.523 1.00 21.48 443 LEU A N 1
ATOM 1737 C CA . LEU A 1 203 ? -31.286 12.941 0.690 1.00 23.84 443 LEU A CA 1
ATOM 1738 C C . LEU A 1 203 ? -31.006 14.114 -0.222 1.00 28.82 443 LEU A C 1
ATOM 1739 O O . LEU A 1 203 ? -30.311 15.060 0.164 1.00 29.94 443 LEU A O 1
ATOM 1744 N N . PRO A 1 204 ? -31.534 14.049 -1.451 1.00 39.39 444 PRO A N 1
ATOM 1745 C CA . PRO A 1 204 ? -31.424 15.212 -2.320 1.00 45.56 444 PRO A CA 1
ATOM 1746 C C . PRO A 1 204 ? -32.118 16.369 -1.632 1.00 39.67 444 PRO A C 1
ATOM 1747 O O . PRO A 1 204 ? -33.128 16.176 -0.942 1.00 37.37 444 PRO A O 1
ATOM 1751 N N . HIS A 1 205 ? -31.536 17.546 -1.794 1.00 26.27 445 HIS A N 1
ATOM 1752 C CA . HIS A 1 205 ? -32.081 18.794 -1.271 1.00 25.08 445 HIS A CA 1
ATOM 1753 C C . HIS A 1 205 ? -31.904 18.995 0.235 1.00 21.65 445 HIS A C 1
ATOM 1754 O O . HIS A 1 205 ? -32.386 19.981 0.779 1.00 23.94 445 HIS A O 1
ATOM 1761 N N . ALA A 1 206 ? -31.206 18.084 0.907 1.00 18.55 446 ALA A N 1
ATOM 1762 C CA . ALA A 1 206 ? -30.890 18.292 2.315 1.00 17.21 446 ALA A CA 1
ATOM 1763 C C . ALA A 1 206 ? -30.067 19.560 2.486 1.00 16.97 446 ALA A C 1
ATOM 1764 O O . ALA A 1 206 ? -29.206 19.879 1.664 1.00 18.47 446 ALA A O 1
ATOM 1766 N N . GLY A 1 207 ? -30.335 20.276 3.568 1.00 15.06 447 GLY A N 1
ATOM 1767 C CA . GLY A 1 207 ? -29.516 21.412 3.947 1.00 14.19 447 GLY A CA 1
ATOM 1768 C C . GLY A 1 207 ? -28.181 20.972 4.522 1.00 13.30 447 GLY A C 1
ATOM 1769 O O . GLY A 1 207 ? -27.853 19.782 4.534 1.00 13.73 447 GLY A O 1
ATOM 1770 N N . PRO A 1 208 ? -27.395 21.933 5.017 1.00 12.63 448 PRO A N 1
ATOM 1771 C CA . PRO A 1 208 ? -26.067 21.626 5.562 1.00 12.15 448 PRO A CA 1
ATOM 1772 C C . PRO A 1 208 ? -26.134 20.637 6.704 1.00 12.65 448 PRO A C 1
ATOM 1773 O O . PRO A 1 208 ? -27.094 20.623 7.477 1.00 12.75 448 PRO A O 1
ATOM 1777 N N . ILE A 1 209 ? -25.104 19.818 6.813 1.00 11.60 449 ILE A N 1
ATOM 1778 C CA . ILE A 1 209 ? -24.960 18.934 7.953 1.00 10.81 449 ILE A CA 1
ATOM 1779 C C . ILE A 1 209 ? -24.572 19.783 9.157 1.00 10.12 449 ILE A C 1
ATOM 1780 O O . ILE A 1 209 ? -23.606 20.544 9.091 1.00 10.95 449 ILE A O 1
ATOM 1785 N N . ILE A 1 210 ? -25.298 19.657 10.263 1.00 9.71 450 ILE A N 1
ATOM 1786 C CA . ILE A 1 210 ? -24.910 20.354 11.488 1.00 8.36 450 ILE A CA 1
ATOM 1787 C C . ILE A 1 210 ? -23.932 19.508 12.262 1.00 8.57 450 ILE A C 1
ATOM 1788 O O . ILE A 1 210 ? -24.242 18.362 12.588 1.00 10.28 450 ILE A O 1
ATOM 1793 N N . VAL A 1 211 ? -22.748 20.052 12.518 1.00 8.48 451 VAL A N 1
ATOM 1794 C CA . VAL A 1 211 ? -21.730 19.361 13.288 1.00 8.69 451 VAL A CA 1
ATOM 1795 C C . VAL A 1 211 ? -21.475 20.146 14.552 1.00 7.79 451 VAL A C 1
ATOM 1796 O O . VAL A 1 211 ? -21.267 21.367 14.494 1.00 8.70 451 VAL A O 1
ATOM 1800 N N . HIS A 1 212 ? -21.469 19.479 15.699 1.00 8.45 452 HIS A N 1
ATOM 1801 C CA . HIS A 1 212 ? -21.169 20.174 16.934 1.00 8.46 452 HIS A CA 1
ATOM 1802 C C . HIS A 1 212 ? -20.399 19.323 17.900 1.00 8.28 452 HIS A C 1
ATOM 1803 O O . HIS A 1 212 ? -20.345 18.096 17.780 1.00 8.63 452 HIS A O 1
ATOM 1810 N N . SER A 1 213 ? -19.813 19.998 18.874 1.00 8.07 453 SER A N 1
ATOM 1811 C CA . SER A 1 213 ? -19.065 19.366 19.944 1.00 8.37 453 SER A CA 1
ATOM 1812 C C . SER A 1 213 ? -19.534 20.086 21.216 1.00 9.17 453 SER A C 1
ATOM 1813 O O . SER A 1 213 ? -20.749 20.251 21.403 1.00 9.13 453 SER A O 1
ATOM 1816 N N . SER A 1 214 ? -18.609 20.487 22.089 1.00 9.12 454 SER A N 1
ATOM 1817 C CA . SER A 1 214 ? -18.965 21.357 23.207 1.00 8.67 454 SER A CA 1
ATOM 1818 C C . SER A 1 214 ? -18.689 22.801 22.812 1.00 8.55 454 SER A C 1
ATOM 1819 O O . SER A 1 214 ? -19.616 23.580 22.614 1.00 9.82 454 SER A O 1
ATOM 1822 N N . ALA A 1 215 ? -17.421 23.161 22.654 1.00 9.18 455 ALA A N 1
ATOM 1823 C CA . ALA A 1 215 ? -17.072 24.520 22.227 1.00 8.59 455 ALA A CA 1
ATOM 1824 C C . ALA A 1 215 ? -17.443 24.760 20.760 1.00 8.83 455 ALA A C 1
ATOM 1825 O O . ALA A 1 215 ? -17.576 25.916 20.334 1.00 9.44 455 ALA A O 1
ATOM 1827 N N . GLY A 1 216 ? -17.569 23.695 19.968 1.00 9.32 456 GLY A N 1
ATOM 1828 C CA . GLY A 1 216 ? -17.861 23.837 18.551 1.00 8.51 456 GLY A CA 1
ATOM 1829 C C . GLY A 1 216 ? -16.661 24.138 17.686 1.00 8.38 456 GLY A C 1
ATOM 1830 O O . GLY A 1 216 ? -16.842 24.640 16.574 1.00 9.30 456 GLY A O 1
ATOM 1831 N N . ILE A 1 217 ? -15.463 23.815 18.168 1.00 8.41 457 ILE A N 1
ATOM 1832 C CA . ILE A 1 217 ? -14.256 24.096 17.394 1.00 9.43 457 ILE A CA 1
ATOM 1833 C C . ILE A 1 217 ? -13.261 22.945 17.277 1.00 9.60 457 ILE A C 1
ATOM 1834 O O . ILE A 1 217 ? -12.590 22.843 16.253 1.00 9.82 457 ILE A O 1
ATOM 1839 N N . GLY A 1 218 ? -13.094 22.133 18.317 1.00 9.83 458 GLY A N 1
ATOM 1840 C CA . GLY A 1 218 ? -11.994 21.169 18.310 1.00 9.25 458 GLY A CA 1
ATOM 1841 C C . GLY A 1 218 ? -12.357 19.903 17.568 1.00 9.56 458 GLY A C 1
ATOM 1842 O O . GLY A 1 218 ? -11.919 19.662 16.441 1.00 9.37 458 GLY A O 1
ATOM 1843 N N . ARG A 1 219 ? -13.192 19.099 18.198 1.00 8.80 459 ARG A N 1
ATOM 1844 C CA . ARG A 1 219 ? -13.704 17.911 17.543 1.00 8.17 459 ARG A CA 1
ATOM 1845 C C . ARG A 1 219 ? -14.537 18.281 16.316 1.00 9.01 459 ARG A C 1
ATOM 1846 O O . ARG A 1 219 ? -14.499 17.599 15.297 1.00 10.36 459 ARG A O 1
ATOM 1854 N N . THR A 1 220 ? -15.270 19.389 16.395 1.00 8.21 460 THR A N 1
ATOM 1855 C CA . THR A 1 220 ? -16.075 19.860 15.267 1.00 8.56 460 THR A CA 1
ATOM 1856 C C . THR A 1 220 ? -15.190 20.203 14.058 1.00 8.73 460 THR A C 1
ATOM 1857 O O . THR A 1 220 ? -15.455 19.761 12.940 1.00 9.35 460 THR A O 1
ATOM 1861 N N . GLY A 1 221 ? -14.153 21.010 14.276 1.00 9.26 461 GLY A N 1
ATOM 1862 C CA . GLY A 1 221 ? -13.271 21.400 13.190 1.00 9.23 461 GLY A CA 1
ATOM 1863 C C . GLY A 1 221 ? -12.532 20.214 12.614 1.00 9.18 461 GLY A C 1
ATOM 1864 O O . GLY A 1 221 ? -12.412 20.080 11.395 1.00 10.46 461 GLY A O 1
ATOM 1865 N N . THR A 1 222 ? -12.060 19.339 13.492 1.00 9.18 462 THR A N 1
ATOM 1866 C CA . THR A 1 222 ? -11.275 18.185 13.046 1.00 9.79 462 THR A CA 1
ATOM 1867 C C . THR A 1 222 ? -12.131 17.265 12.184 1.00 10.50 462 THR A C 1
ATOM 1868 O O . THR A 1 222 ? -11.701 16.828 11.111 1.00 10.33 462 THR A O 1
ATOM 1872 N N . ILE A 1 223 ? -13.356 16.987 12.625 1.00 9.15 463 ILE A N 1
ATOM 1873 C CA . ILE A 1 223 ? -14.175 16.040 11.886 1.00 9.94 463 ILE A CA 1
ATOM 1874 C C . ILE A 1 223 ? -14.690 16.641 10.572 1.00 8.97 463 ILE A C 1
ATOM 1875 O O . ILE A 1 223 ? -14.833 15.920 9.588 1.00 10.57 463 ILE A O 1
ATOM 1880 N N . ILE A 1 224 ? -14.925 17.956 10.532 1.00 8.90 464 ILE A N 1
ATOM 1881 C CA . ILE A 1 224 ? -15.311 18.595 9.276 1.00 9.86 464 ILE A CA 1
ATOM 1882 C C . ILE A 1 224 ? -14.171 18.518 8.260 1.00 11.17 464 ILE A C 1
ATOM 1883 O O . ILE A 1 224 ? -14.399 18.185 7.102 1.00 11.17 464 ILE A O 1
ATOM 1888 N N . VAL A 1 225 ? -12.948 18.803 8.699 1.00 10.53 465 VAL A N 1
ATOM 1889 C CA . VAL A 1 225 ? -11.800 18.727 7.800 1.00 11.30 465 VAL A CA 1
ATOM 1890 C C . VAL A 1 225 ? -11.618 17.305 7.273 1.00 11.20 465 VAL A C 1
ATOM 1891 O O . VAL A 1 225 ? -11.446 17.112 6.064 1.00 11.57 465 VAL A O 1
ATOM 1895 N N . ILE A 1 226 ? -11.702 16.311 8.156 1.00 10.88 466 ILE A N 1
ATOM 1896 C CA . ILE A 1 226 ? -11.647 14.919 7.712 1.00 11.93 466 ILE A CA 1
ATOM 1897 C C . ILE A 1 226 ? -12.731 14.625 6.670 1.00 12.08 466 ILE A C 1
ATOM 1898 O O . ILE A 1 226 ? -12.459 14.038 5.624 1.00 12.12 466 ILE A O 1
ATOM 1903 N N . ASP A 1 227 ? -13.960 15.058 6.939 1.00 11.49 467 ASP A N 1
ATOM 1904 C CA . ASP A 1 227 ? -15.059 14.791 6.014 1.00 11.25 467 ASP A CA 1
ATOM 1905 C C . ASP A 1 227 ? -14.852 15.463 4.659 1.00 12.09 467 ASP A C 1
ATOM 1906 O O . ASP A 1 227 ? -15.133 14.882 3.615 1.00 13.59 467 ASP A O 1
ATOM 1911 N N . MET A 1 228 ? -14.351 16.691 4.665 1.00 12.09 468 MET A N 1
ATOM 1912 C CA . MET A 1 228 ? -14.098 17.393 3.416 1.00 13.05 468 MET A CA 1
ATOM 1913 C C . MET A 1 228 ? -13.068 16.653 2.581 1.00 13.90 468 MET A C 1
ATOM 1914 O O . MET A 1 228 ? -13.222 16.528 1.372 1.00 15.13 468 MET A O 1
ATOM 1919 N N . LEU A 1 229 ? -12.021 16.160 3.230 1.00 13.96 469 LEU A N 1
ATOM 1920 C CA . LEU A 1 229 ? -10.933 15.502 2.520 1.00 15.19 469 LEU A CA 1
ATOM 1921 C C . LEU A 1 229 ? -11.366 14.113 2.051 1.00 15.33 469 LEU A C 1
ATOM 1922 O O . LEU A 1 229 ? -10.979 13.684 0.964 1.00 16.20 469 LEU A O 1
ATOM 1927 N N . MET A 1 230 ? -12.187 13.424 2.850 1.00 14.88 470 MET A N 1
ATOM 1928 C CA . MET A 1 230 ? -12.791 12.157 2.399 1.00 14.12 470 MET A CA 1
ATOM 1929 C C . MET A 1 230 ? -13.599 12.373 1.124 1.00 15.03 470 MET A C 1
ATOM 1930 O O . MET A 1 230 ? -13.515 11.583 0.187 1.00 16.24 470 MET A O 1
ATOM 1935 N N . GLU A 1 231 ? -14.395 13.441 1.092 1.00 15.65 471 GLU A N 1
ATOM 1936 C CA . GLU A 1 231 ? -15.197 13.731 -0.095 1.00 16.71 471 GLU A CA 1
ATOM 1937 C C . GLU A 1 231 ? -14.315 14.004 -1.311 1.00 18.47 471 GLU A C 1
ATOM 1938 O O . GLU A 1 231 ? -14.630 13.566 -2.422 1.00 19.14 471 GLU A O 1
ATOM 1944 N N . ASN A 1 232 ? -13.198 14.698 -1.109 1.00 17.60 472 ASN A N 1
ATOM 1945 C CA . ASN A 1 232 ? -12.256 14.918 -2.201 1.00 19.10 472 ASN A CA 1
ATOM 1946 C C . ASN A 1 232 ? -11.743 13.591 -2.745 1.00 19.38 472 ASN A C 1
ATOM 1947 O O . ASN A 1 232 ? -11.708 13.369 -3.948 1.00 20.33 472 ASN A O 1
ATOM 1952 N N . ILE A 1 233 ? -11.354 12.694 -1.851 1.00 16.36 473 ILE A N 1
ATOM 1953 C CA . ILE A 1 233 ? -10.830 11.401 -2.270 1.00 19.40 473 ILE A CA 1
ATOM 1954 C C . ILE A 1 233 ? -11.898 10.565 -2.964 1.00 19.69 473 ILE A C 1
ATOM 1955 O O . ILE A 1 233 ? -11.628 9.940 -3.994 1.00 21.33 473 ILE A O 1
ATOM 1960 N N . SER A 1 234 ? -13.112 10.579 -2.418 1.00 19.85 474 SER A N 1
ATOM 1961 C CA . SER A 1 234 ? -14.202 9.781 -2.971 1.00 20.94 474 SER A CA 1
ATOM 1962 C C . SER A 1 234 ? -14.654 10.270 -4.342 1.00 23.07 474 SER A C 1
ATOM 1963 O O . SER A 1 234 ? -14.962 9.469 -5.221 1.00 25.15 474 SER A O 1
ATOM 1966 N N . THR A 1 235 ? -14.694 11.586 -4.523 1.00 23.03 475 THR A N 1
ATOM 1967 C CA . THR A 1 235 ? -15.177 12.160 -5.776 1.00 21.25 475 THR A CA 1
ATOM 1968 C C . THR A 1 235 ? -14.072 12.384 -6.803 1.00 26.53 475 THR A C 1
ATOM 1969 O O . THR A 1 235 ? -14.252 12.082 -7.978 1.00 26.28 475 THR A O 1
ATOM 1973 N N . LYS A 1 236 ? -12.932 12.913 -6.366 1.00 30.17 476 LYS A N 1
ATOM 1974 C CA . LYS A 1 236 ? -11.845 13.246 -7.290 1.00 27.75 476 LYS A CA 1
ATOM 1975 C C . LYS A 1 236 ? -10.906 12.081 -7.586 1.00 37.47 476 LYS A C 1
ATOM 1976 O O . LYS A 1 236 ? -10.310 12.017 -8.658 1.00 44.58 476 LYS A O 1
ATOM 1982 N N . GLY A 1 237 ? -10.753 11.176 -6.626 1.00 32.65 477 GLY A N 1
ATOM 1983 C CA . GLY A 1 237 ? -9.872 10.040 -6.803 1.00 35.63 477 GLY A CA 1
ATOM 1984 C C . GLY A 1 237 ? -8.732 10.010 -5.803 1.00 33.63 477 GLY A C 1
ATOM 1985 O O . GLY A 1 237 ? -8.492 10.981 -5.082 1.00 32.17 477 GLY A O 1
ATOM 1986 N N . LEU A 1 238 ? -8.022 8.886 -5.778 1.00 39.09 478 LEU A N 1
ATOM 1987 C CA . LEU A 1 238 ? -6.957 8.642 -4.811 1.00 37.05 478 LEU A CA 1
ATOM 1988 C C . LEU A 1 238 ? -5.772 9.594 -4.940 1.00 38.19 478 LEU A C 1
ATOM 1989 O O . LEU A 1 238 ? -5.036 9.808 -3.974 1.00 40.19 478 LEU A O 1
ATOM 1994 N N . ASP A 1 239 ? -5.582 10.155 -6.130 1.00 43.67 479 ASP A N 1
ATOM 1995 C CA . ASP A 1 239 ? -4.435 11.023 -6.374 1.00 50.09 479 ASP A CA 1
ATOM 1996 C C . ASP A 1 239 ? -4.761 12.512 -6.273 1.00 44.32 479 ASP A C 1
ATOM 1997 O O . ASP A 1 239 ? -3.958 13.352 -6.681 1.00 52.12 479 ASP A O 1
ATOM 2002 N N . CYS A 1 240 ? -5.935 12.840 -5.739 1.00 36.96 480 CYS A N 1
ATOM 2003 C CA . CYS A 1 240 ? -6.310 14.238 -5.572 1.00 36.80 480 CYS A CA 1
ATOM 2004 C C . CYS A 1 240 ? -5.361 14.914 -4.591 1.00 41.93 480 CYS A C 1
ATOM 2005 O O . CYS A 1 240 ? -4.869 14.285 -3.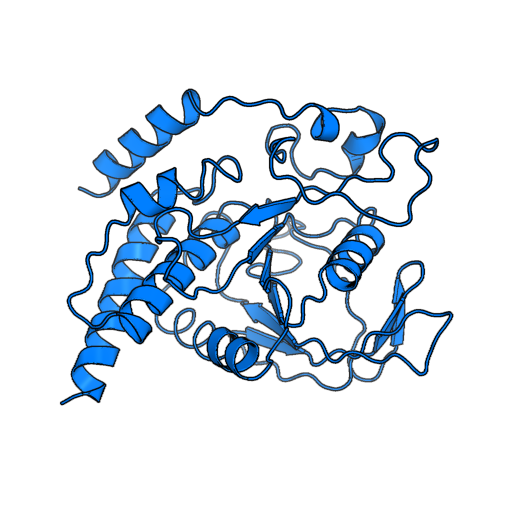651 1.00 40.26 480 CYS A O 1
ATOM 2008 N N . ASP A 1 241 ? -5.093 16.193 -4.823 1.00 52.10 481 ASP A N 1
ATOM 2009 C CA . ASP A 1 241 ? -4.184 16.945 -3.971 1.00 52.36 481 ASP A CA 1
ATOM 2010 C C . ASP A 1 241 ? -4.794 17.148 -2.589 1.00 41.65 481 ASP A C 1
ATOM 2011 O O . ASP A 1 241 ? -5.878 17.719 -2.453 1.00 51.05 481 ASP A O 1
ATOM 2016 N N . ILE A 1 242 ? -4.100 16.660 -1.566 1.00 34.77 482 ILE A N 1
ATOM 2017 C CA . ILE A 1 242 ? -4.554 16.820 -0.189 1.00 29.99 482 ILE A CA 1
ATOM 2018 C C . ILE A 1 242 ? -3.628 17.773 0.561 1.00 34.28 482 ILE A C 1
ATOM 2019 O O . ILE A 1 242 ? -2.448 17.480 0.760 1.00 35.69 482 ILE A O 1
ATOM 2024 N N . ASP A 1 243 ? -4.167 18.916 0.971 1.00 25.71 483 ASP A N 1
ATOM 2025 C CA . ASP A 1 243 ? -3.389 19.917 1.691 1.00 21.93 483 ASP A CA 1
ATOM 2026 C C . ASP A 1 243 ? -4.114 20.236 2.990 1.00 19.51 483 ASP A C 1
ATOM 2027 O O . ASP A 1 243 ? -5.009 21.079 3.028 1.00 19.69 483 ASP A O 1
ATOM 2032 N N . ILE A 1 244 ? -3.722 19.555 4.056 1.00 17.60 484 ILE A N 1
ATOM 2033 C CA . ILE A 1 244 ? -4.422 19.667 5.328 1.00 19.10 484 ILE A CA 1
ATOM 2034 C C . ILE A 1 244 ? -4.264 21.054 5.954 1.00 16.82 484 ILE A C 1
ATOM 2035 O O . ILE A 1 244 ? -5.229 21.638 6.430 1.00 15.85 484 ILE A O 1
ATOM 2040 N N . GLN A 1 245 ? -3.061 21.606 5.923 1.00 18.80 485 GLN A N 1
ATOM 2041 C CA . GLN A 1 245 ? -2.850 22.940 6.480 1.00 18.07 485 GLN A CA 1
ATOM 2042 C C . GLN A 1 245 ? -3.700 23.999 5.788 1.00 17.69 485 GLN A C 1
ATOM 2043 O O . GLN A 1 245 ? -4.315 24.839 6.448 1.00 17.02 485 GLN A O 1
ATOM 2049 N N . LYS A 1 246 ? -3.742 23.953 4.463 1.00 17.87 486 LYS A N 1
ATOM 2050 C CA . LYS A 1 246 ? -4.533 24.907 3.688 1.00 18.92 486 LYS A CA 1
ATOM 2051 C C . LYS A 1 246 ? -6.022 24.756 3.986 1.00 17.50 486 LYS A C 1
ATOM 2052 O O . LYS A 1 246 ? -6.747 25.745 4.089 1.00 18.40 486 LYS A O 1
ATOM 2058 N N . THR A 1 247 ? -6.469 23.512 4.141 1.00 15.28 487 THR A N 1
ATOM 2059 C CA . THR A 1 247 ? -7.868 23.233 4.453 1.00 16.74 487 THR A CA 1
ATOM 2060 C C . THR A 1 247 ? -8.224 23.787 5.834 1.00 14.48 487 THR A C 1
ATOM 2061 O O . THR A 1 247 ? -9.292 24.392 6.011 1.00 13.42 487 THR A O 1
ATOM 2065 N N . ILE A 1 248 ? -7.322 23.625 6.803 1.00 13.81 488 ILE A N 1
ATOM 2066 C CA . ILE A 1 248 ? -7.546 24.173 8.136 1.00 12.67 488 ILE A CA 1
ATOM 2067 C C . ILE A 1 248 ? -7.584 25.702 8.138 1.00 13.34 488 ILE A C 1
ATOM 2068 O O . ILE A 1 248 ? -8.484 26.298 8.739 1.00 12.78 488 ILE A O 1
ATOM 2073 N N . GLN A 1 249 ? -6.652 26.347 7.447 1.00 14.09 489 GLN A N 1
ATOM 2074 C CA . GLN A 1 249 ? -6.689 27.803 7.338 1.00 15.61 489 GLN A CA 1
ATOM 2075 C C . GLN A 1 249 ? -8.015 28.268 6.735 1.00 14.93 489 GLN A C 1
ATOM 2076 O O . GLN A 1 249 ? -8.618 29.235 7.202 1.00 14.54 489 GLN A O 1
ATOM 2082 N N . MET A 1 250 ? -8.473 27.558 5.714 1.00 14.09 490 MET A N 1
ATOM 2083 C CA . MET A 1 250 ? -9.713 27.905 5.040 1.00 14.52 490 MET A CA 1
ATOM 2084 C C . MET A 1 250 ? -10.928 27.754 5.964 1.00 12.90 490 MET A C 1
ATOM 2085 O O . MET A 1 250 ? -11.829 28.603 5.957 1.00 13.54 490 MET A O 1
ATOM 2090 N N . VAL A 1 251 ? -10.970 26.698 6.769 1.00 12.29 491 VAL A N 1
ATOM 2091 C CA A VAL A 1 251 ? -12.062 26.503 7.704 0.34 12.96 491 VAL A CA 1
ATOM 2092 C CA B VAL A 1 251 ? -12.112 26.560 7.673 0.66 11.50 491 VAL A CA 1
ATOM 2093 C C . VAL A 1 251 ? -12.019 27.551 8.831 1.00 11.70 491 VAL A C 1
ATOM 2094 O O . VAL A 1 251 ? -13.057 28.058 9.284 1.00 11.54 491 VAL A O 1
ATOM 2101 N N . ARG A 1 252 ? -10.803 27.879 9.271 1.00 12.20 492 ARG A N 1
ATOM 2102 C CA . ARG A 1 252 ? -10.621 28.880 10.329 1.00 10.95 492 ARG A CA 1
ATOM 2103 C C . ARG A 1 252 ? -11.011 30.283 9.874 1.00 10.58 492 ARG A C 1
ATOM 2104 O O . ARG A 1 252 ? -11.325 31.120 10.716 1.00 13.75 492 ARG A O 1
ATOM 2112 N N . ALA A 1 253 ? -11.031 30.539 8.570 1.00 12.16 493 ALA A N 1
ATOM 2113 C CA . ALA A 1 253 ? -11.510 31.832 8.077 1.00 13.13 493 ALA A CA 1
ATOM 2114 C C . ALA A 1 253 ? -13.013 31.977 8.330 1.00 12.03 493 ALA A C 1
ATOM 2115 O O . ALA A 1 253 ? -13.558 33.086 8.306 1.00 15.65 493 ALA A O 1
ATOM 2117 N N . GLN A 1 254 ? -13.683 30.849 8.549 1.00 11.58 494 GLN A N 1
ATOM 2118 C CA . GLN A 1 254 ? -15.138 30.810 8.681 1.00 11.79 494 GLN A CA 1
ATOM 2119 C C . GLN A 1 254 ? -15.607 30.631 10.131 1.00 11.32 494 GLN A C 1
ATOM 2120 O O . GLN A 1 254 ? -16.720 31.045 10.471 1.00 11.59 494 GLN A O 1
ATOM 2126 N N . ARG A 1 255 ? -14.776 30.018 10.969 1.00 10.21 495 ARG A N 1
ATOM 2127 C CA . ARG A 1 255 ? -15.025 29.959 12.407 1.00 9.91 495 ARG A CA 1
ATOM 2128 C C . ARG A 1 255 ? -13.685 29.868 13.119 1.00 10.45 495 ARG A C 1
ATOM 2129 O O . ARG A 1 255 ? -12.834 29.043 12.761 1.00 11.56 495 ARG A O 1
ATOM 2137 N N . SER A 1 256 ? -13.496 30.723 14.115 1.00 11.24 496 SER A N 1
ATOM 2138 C CA . SER A 1 256 ? -12.244 30.794 14.874 1.00 12.03 496 SER A CA 1
ATOM 2139 C C . SER A 1 256 ? -11.816 29.468 15.468 1.00 9.59 496 SER A C 1
ATOM 2140 O O . SER A 1 256 ? -12.635 28.738 16.023 1.00 11.69 496 SER A O 1
ATOM 2143 N N . GLY A 1 257 ? -10.525 29.169 15.378 1.00 12.18 497 GLY A N 1
ATOM 2144 C CA . GLY A 1 257 ? -9.953 28.122 16.215 1.00 13.37 497 GLY A CA 1
ATOM 2145 C C . GLY A 1 257 ? -10.262 26.679 15.850 1.00 11.17 497 GLY A C 1
ATOM 2146 O O . GLY A 1 257 ? -9.966 25.777 16.629 1.00 13.02 497 GLY A O 1
ATOM 2147 N N . MET A 1 258 ? -10.852 26.458 14.679 1.00 10.42 498 MET A N 1
ATOM 2148 C CA . MET A 1 258 ? -11.199 25.105 14.236 1.00 10.24 498 MET A CA 1
ATOM 2149 C C . MET A 1 258 ? -9.964 24.208 14.215 1.00 9.79 498 MET A C 1
ATOM 2150 O O . MET A 1 258 ? -8.951 24.571 13.617 1.00 10.82 498 MET A O 1
ATOM 2155 N N . VAL A 1 259 ? -10.085 23.037 14.850 1.00 9.41 499 VAL A N 1
ATOM 2156 C CA . VAL A 1 259 ? -8.983 22.097 15.141 1.00 9.65 499 VAL A CA 1
ATOM 2157 C C . VAL A 1 259 ? -8.172 22.657 16.308 1.00 10.60 499 VAL A C 1
ATOM 2158 O O . VAL A 1 259 ? -7.372 23.578 16.143 1.00 11.85 499 VAL A O 1
ATOM 2162 N N . GLN A 1 260 ? -8.386 22.113 17.501 1.00 9.83 500 GLN A N 1
ATOM 2163 C CA . GLN A 1 260 ? -7.908 22.772 18.712 1.00 10.31 500 GLN A CA 1
ATOM 2164 C C . GLN A 1 260 ? -6.515 22.365 19.149 1.00 11.34 500 GLN A C 1
ATOM 2165 O O . GLN A 1 260 ? -5.804 23.154 19.764 1.00 12.48 500 GLN A O 1
ATOM 2171 N N . THR A 1 261 ? -6.121 21.131 18.852 1.00 10.74 501 THR A N 1
ATOM 2172 C CA . THR A 1 261 ? -4.836 20.628 19.347 1.00 12.31 501 THR A CA 1
ATOM 2173 C C . THR A 1 261 ? -3.950 20.034 18.265 1.00 12.57 501 THR A C 1
ATOM 2174 O O . THR A 1 261 ? -4.430 19.633 17.203 1.00 12.08 501 THR A O 1
ATOM 2178 N N . GLU A 1 262 ? -2.657 19.960 18.550 1.00 14.07 502 GLU A N 1
ATOM 2179 C CA . GLU A 1 262 ? -1.706 19.356 17.639 1.00 13.20 502 GLU A CA 1
ATOM 2180 C C . GLU A 1 262 ? -2.026 17.874 17.403 1.00 13.75 502 GLU A C 1
ATOM 2181 O O . GLU A 1 262 ? -1.884 17.377 16.286 1.00 15.45 502 GLU A O 1
ATOM 2187 N N . ALA A 1 263 ? -2.478 17.167 18.440 1.00 13.25 503 ALA A N 1
ATOM 2188 C CA . ALA A 1 263 ? -2.876 15.775 18.252 1.00 13.99 503 ALA A CA 1
ATOM 2189 C C . ALA A 1 263 ? -4.089 15.641 17.323 1.00 12.84 503 ALA A C 1
ATOM 2190 O O . ALA A 1 263 ? -4.171 14.686 16.551 1.00 13.55 503 ALA A O 1
ATOM 2192 N N . GLN A 1 264 ? -5.03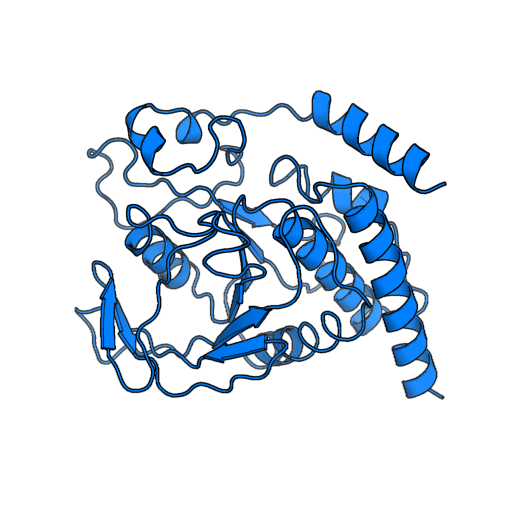4 16.577 17.393 1.00 11.38 504 GLN A N 1
ATOM 2193 C CA . GLN A 1 264 ? -6.151 16.578 16.450 1.00 10.97 504 GLN A CA 1
ATOM 2194 C C . GLN A 1 264 ? -5.670 16.838 15.024 1.00 12.68 504 GLN A C 1
ATOM 2195 O O . GLN A 1 264 ? -6.135 16.195 14.085 1.00 13.26 504 GLN A O 1
ATOM 2201 N N . TYR A 1 265 ? -4.718 17.756 14.875 1.00 12.22 505 TYR A N 1
ATOM 2202 C CA . TYR A 1 265 ? -4.088 18.007 13.586 1.00 15.05 505 TYR A CA 1
ATOM 2203 C C . TYR A 1 265 ? -3.465 16.718 13.020 1.00 14.41 505 TYR A C 1
ATOM 2204 O O . TYR A 1 265 ? -3.726 16.342 11.868 1.00 15.87 505 TYR A O 1
ATOM 2213 N N . LYS A 1 266 ? -2.674 16.030 13.838 1.00 13.96 506 LYS A N 1
ATOM 2214 C CA . LYS A 1 266 ? -2.070 14.764 13.430 1.00 16.01 506 LYS A CA 1
ATOM 2215 C C . LYS A 1 266 ? -3.129 13.713 13.084 1.00 14.02 506 LYS A C 1
ATOM 2216 O O . LYS A 1 266 ? -2.974 12.964 12.114 1.00 17.30 506 LYS A O 1
ATOM 2222 N N . PHE A 1 267 ? -4.204 13.672 13.864 1.00 13.94 507 PHE A N 1
ATOM 2223 C CA . PHE A 1 267 ? -5.276 12.702 13.658 1.00 13.38 507 PHE A CA 1
ATOM 2224 C C . PHE A 1 267 ? -5.919 12.854 12.282 1.00 14.37 507 PHE A C 1
ATOM 2225 O O . PHE A 1 267 ? -6.352 11.867 11.698 1.00 15.84 507 PHE A O 1
ATOM 2233 N N . ILE A 1 268 ? -5.997 14.081 11.772 1.00 14.41 508 ILE A N 1
ATOM 2234 C CA . ILE A 1 268 ? -6.503 14.276 10.413 1.00 12.66 508 ILE A CA 1
ATOM 2235 C C . ILE A 1 268 ? -5.618 13.530 9.414 1.00 13.27 508 ILE A C 1
ATOM 2236 O O . ILE A 1 268 ? -6.122 12.814 8.549 1.00 15.40 508 ILE A O 1
ATOM 2241 N N . TYR A 1 269 ? -4.301 13.701 9.517 1.00 14.23 509 TYR A N 1
ATOM 2242 C CA . TYR A 1 269 ? -3.381 12.977 8.646 1.00 16.58 509 TYR A CA 1
ATOM 2243 C C . TYR A 1 269 ? -3.544 11.464 8.759 1.00 17.20 509 TYR A C 1
ATOM 2244 O O . TYR A 1 269 ? -3.560 10.750 7.751 1.00 17.85 509 TYR A O 1
ATOM 2253 N N . VAL A 1 270 ? -3.646 10.978 9.993 1.00 17.48 510 VAL A N 1
ATOM 2254 C CA . VAL A 1 270 ? -3.740 9.541 10.240 1.00 18.25 510 VAL A CA 1
ATOM 2255 C C . VAL A 1 270 ? -5.057 8.973 9.699 1.00 16.93 510 VAL A C 1
ATOM 2256 O O . VAL A 1 270 ? -5.077 7.916 9.062 1.00 17.53 510 VAL A O 1
ATOM 2260 N N . ALA A 1 271 ? -6.151 9.684 9.940 1.00 15.91 511 ALA A N 1
ATOM 2261 C CA . ALA A 1 271 ? -7.449 9.252 9.436 1.00 16.77 511 ALA A CA 1
ATOM 2262 C C . ALA A 1 271 ? -7.495 9.219 7.910 1.00 16.35 511 ALA A C 1
ATOM 2263 O O . ALA A 1 271 ? -7.959 8.240 7.312 1.00 17.28 511 ALA A O 1
ATOM 2265 N N . ILE A 1 272 ? -7.000 10.280 7.280 1.00 17.04 512 ILE A N 1
ATOM 2266 C CA . ILE A 1 272 ? -7.043 10.373 5.827 1.00 16.96 512 ILE A CA 1
ATOM 2267 C C . ILE A 1 272 ? -6.128 9.333 5.172 1.00 21.12 512 ILE A C 1
ATOM 2268 O O . ILE A 1 272 ? -6.488 8.716 4.166 1.00 19.08 512 ILE A O 1
ATOM 2273 N N . ALA A 1 273 ? -4.954 9.112 5.757 1.00 19.94 513 ALA A N 1
ATOM 2274 C CA . ALA A 1 273 ? -4.065 8.059 5.273 1.00 19.65 513 ALA A CA 1
ATOM 2275 C C . ALA A 1 273 ? -4.756 6.701 5.316 1.00 19.69 513 ALA A C 1
ATOM 2276 O O . ALA A 1 273 ? -4.656 5.930 4.373 1.00 22.04 513 ALA A O 1
ATOM 2278 N N . GLN A 1 274 ? -5.476 6.418 6.400 1.00 18.75 514 GLN A N 1
ATOM 2279 C CA . GLN A 1 274 ? -6.193 5.148 6.505 1.00 19.29 514 GLN A CA 1
ATOM 2280 C C . GLN A 1 274 ? -7.328 5.063 5.485 1.00 19.55 514 GLN A C 1
ATOM 2281 O O . GLN A 1 274 ? -7.562 4.008 4.894 1.00 21.87 514 GLN A O 1
ATOM 2287 N N . PHE A 1 275 ? -8.016 6.180 5.271 1.00 19.50 515 PHE A N 1
ATOM 2288 C CA . PHE A 1 275 ? -9.101 6.217 4.297 1.00 19.00 515 PHE A CA 1
ATOM 2289 C C . PHE A 1 275 ? -8.589 5.944 2.886 1.00 22.94 515 PHE A C 1
ATOM 2290 O O . PHE A 1 275 ? -9.223 5.226 2.119 1.00 23.22 515 PHE A O 1
ATOM 2298 N N . ILE A 1 276 ? -7.442 6.527 2.557 1.00 21.26 516 ILE A N 1
ATOM 2299 C CA . ILE A 1 276 ? -6.804 6.309 1.263 1.00 22.92 516 ILE A CA 1
ATOM 2300 C C . ILE A 1 276 ? -6.439 4.839 1.060 1.00 25.77 516 ILE A C 1
ATOM 2301 O O . ILE A 1 276 ? -6.691 4.272 0.002 1.00 26.70 516 ILE A O 1
ATOM 2306 N N . GLU A 1 277 ? -5.866 4.221 2.087 1.00 24.72 517 GLU A N 1
ATOM 2307 C CA . GLU A 1 277 ? -5.469 2.818 2.002 1.00 26.83 517 GLU A CA 1
ATOM 2308 C C . GLU A 1 277 ? -6.689 1.919 1.819 1.00 26.47 517 GLU A C 1
ATOM 2309 O O . GLU A 1 277 ? -6.690 1.034 0.964 1.00 28.03 517 GLU A O 1
ATOM 2315 N N . THR A 1 278 ? -7.732 2.160 2.608 1.00 26.70 518 THR A N 1
ATOM 2316 C CA . THR A 1 278 ? -8.986 1.418 2.467 1.00 31.51 518 THR A CA 1
ATOM 2317 C C . THR A 1 278 ? -9.583 1.587 1.070 1.00 27.29 518 THR A C 1
ATOM 2318 O O . THR A 1 278 ? -10.031 0.617 0.451 1.00 31.49 518 THR A O 1
ATOM 2322 N N . THR A 1 279 ? -9.565 2.816 0.564 1.00 29.16 519 THR A N 1
ATOM 2323 C CA . THR A 1 279 ? -10.085 3.101 -0.770 1.00 30.70 519 THR A CA 1
ATOM 2324 C C . THR A 1 279 ? -9.259 2.411 -1.859 1.00 33.85 519 THR A C 1
ATOM 2325 O O . THR A 1 279 ? -9.814 1.836 -2.804 1.00 33.71 519 THR A O 1
ATOM 2329 N N . LYS A 1 280 ? -7.935 2.456 -1.724 1.00 30.36 520 LYS A N 1
ATOM 2330 C CA . LYS A 1 280 ? -7.049 1.814 -2.693 1.00 32.87 520 LYS A CA 1
ATOM 2331 C C . LYS A 1 280 ? -7.271 0.310 -2.730 1.00 40.81 520 LYS A C 1
ATOM 2332 O O . LYS A 1 280 ? -7.268 -0.300 -3.799 1.00 41.26 520 LYS A O 1
ATOM 2338 N N . LYS A 1 281 ? -7.468 -0.288 -1.560 1.00 32.66 521 LYS A N 1
ATOM 2339 C CA . LYS A 1 281 ? -7.654 -1.732 -1.476 1.00 40.62 521 LYS A CA 1
ATOM 2340 C C . LYS A 1 281 ? -9.016 -2.170 -2.006 1.00 40.58 521 LYS A C 1
ATOM 2341 O O . LYS A 1 281 ? -9.174 -3.304 -2.461 1.00 50.74 521 LYS A O 1
ATOM 2347 N N . LYS A 1 282 ? -9.994 -1.269 -1.960 1.00 47.32 522 LYS A N 1
ATOM 2348 C CA . LYS A 1 282 ? -11.311 -1.560 -2.518 1.00 43.60 522 LYS A CA 1
ATOM 2349 C C . LYS A 1 282 ? -11.277 -1.584 -4.045 1.00 58.41 522 LYS A C 1
ATOM 2350 O O . LYS A 1 282 ? -12.027 -2.330 -4.679 1.00 54.60 522 LYS A O 1
ATOM 2356 N N . LEU A 1 283 ? -10.404 -0.772 -4.635 1.00 46.08 523 LEU A N 1
ATOM 2357 C CA . LEU A 1 283 ? -10.193 -0.824 -6.076 1.00 55.18 523 LEU A CA 1
ATOM 2358 C C . LEU A 1 283 ? -9.595 -2.175 -6.453 1.00 58.74 523 LEU A C 1
ATOM 2359 O O . LEU A 1 283 ? -10.236 -2.966 -7.143 1.00 56.25 523 LEU A O 1
ATOM 2364 N N . GLU A 1 284 ? -8.376 -2.434 -5.984 1.00 54.51 524 GLU A N 1
ATOM 2365 C CA . GLU A 1 284 ? -7.742 -3.747 -6.123 1.00 46.24 524 GLU A CA 1
ATOM 2366 C C . GLU A 1 284 ? -6.466 -3.845 -5.290 1.00 53.69 524 GLU A C 1
ATOM 2367 O O . GLU A 1 284 ? -5.828 -2.836 -4.990 1.00 56.04 524 GLU A O 1
#

Foldseek 3Di:
DLVVLVVVLVVVLVVLDADQVLCQDPVNVVQAPDSPFAFHPVFAQFQPPFDVVPRSRRDHRKGKFDQPVDDPPDDDATEIQHAADDPVCLLVVVSSCVVQQAQEEEEEEDCADPNRGQHDDNADDEQDWDDRDQKIKHFPDWDDDPFKIKTWIWMDGNVCPVDIGIHIYIYGYQQYPVGGHPAQPSLVVSLVVRVVVVVVDPPHGHHYYYYHNRAASNLLSVLLSRLLVCCVPVHLPGDDDSSVSSVSRCSTGRCHHPDSNSSVSSVRNSVVSSVVVVVVVD

Nearest PDB structures (foldseek):
  4hjq-assembly1_A  TM=9.988E-01  e=8.551E-57  Homo sapiens
  3ps5-assembly1_A  TM=9.913E-01  e=3.648E-53  Homo sapiens
  4gs0-assembly1_A  TM=9.369E-01  e=3.234E-53  Homo sapiens
  2b3o-assembly1_A  TM=9.826E-01  e=1.104E-50  Homo sapiens
  4gs0-assembly2_B  TM=9.879E-01  e=2.139E-50  Homo sapiens

Solvent-accessible surface area: 13346 Å² total; per-residue (Å²): 78,66,152,106,55,12,80,51,4,67,138,80,37,109,149,27,138,91,125,65,96,41,3,94,77,102,73,0,159,45,38,19,48,89,188,108,23,3,0,1,39,115,15,22,0,88,4,104,86,85,82,110,128,103,80,4,15,38,1,10,0,0,0,83,1,112,13,94,75,37,29,152,128,60,143,40,22,57,4,0,0,0,11,0,4,47,136,76,6,13,68,12,2,0,19,0,0,33,35,27,46,0,41,0,0,2,0,0,0,97,51,72,10,201,69,169,111,10,2,24,67,0,11,3,117,89,65,113,117,122,60,8,36,80,16,12,0,38,0,63,28,54,106,75,52,134,70,37,50,24,10,30,0,68,0,14,17,104,137,59,51,141,97,102,67,66,1,23,0,1,2,5,34,49,3,64,25,101,17,49,8,128,90,10,21,11,0,12,60,3,4,49,54,2,15,120,75,19,119,70,30,98,170,23,12,22,2,0,5,1,2,1,12,0,11,6,3,0,0,0,2,1,0,0,4,5,2,2,30,16,3,78,95,102,26,52,137,19,129,52,60,7,57,106,3,0,72,14,0,8,41,9,1,18,17,0,0,53,31,52,46,0,0,97,11,0,63,62,0,5,59,64,21,53,71,58,30,103,147,163,130,194

Sequence (282 aa):
GFWEEFESLQKQEVKNLHQRLEGQRPENKGKNRRYKNILPFDHSRVILQGRDSNIPGSDYINANYIKNQLLGPDENAKTYIASQGCLEEATVNDFWQMAWQENSRRVIVMTTRREVEKGRRNNKCVPYWPEVVGMMQRAYGPYSVTNCCGEHDTTEYKLRTTLQVSSSPLDNGDLLIRREIWHYQYLSSWPDHGVPSSEPGGVLSSFLDDQINQRQESLPHAGPIIVHSSAGIGRTGTIIVIDMLMENISTKGLDCDIDIQKTIQMVVRAQRSGMVQTEAQYKFIYVAIAQFIETTKKKLE

Secondary structure (DSSP, 8-state):
-HHHHHHHHHHHHHT-----HHHHSGGGGGG-S-TT----TTTEEEPPSS-TTSTTTTEEEEEEE--TTS-TT-----EEEEPPPPGGGHHHHHHHHHHTT--EEEE-S-SEETTEE-----SPPTT-EEEETTEEEEEEEEEE-SSEEEEEEEEEETT-TT--EEEEEEEE-S--TTS--SSSHHHHHHHHHHHHHHHHSTT--PEEEE-SSSSHHHHHHHHHHHHHHHHHHH-TTS---HHHHHHHHHTTSTT-S-SHHHHHHHHHHHHHHHHHHHHHH-

Organism: Homo sapiens (NCBI:txid9606)